Protein AF-A0A351FPQ8-F1 (afdb_monomer)

Structure (mmCIF, N/CA/C/O backbone):
data_AF-A0A351FPQ8-F1
#
_entry.id   AF-A0A351FPQ8-F1
#
loop_
_atom_site.group_PDB
_atom_site.id
_atom_site.type_symbol
_atom_site.label_atom_id
_atom_site.label_alt_id
_atom_site.label_comp_id
_atom_site.label_asym_id
_atom_site.label_entity_id
_atom_site.label_seq_id
_atom_site.pdbx_PDB_ins_code
_atom_site.Cartn_x
_atom_site.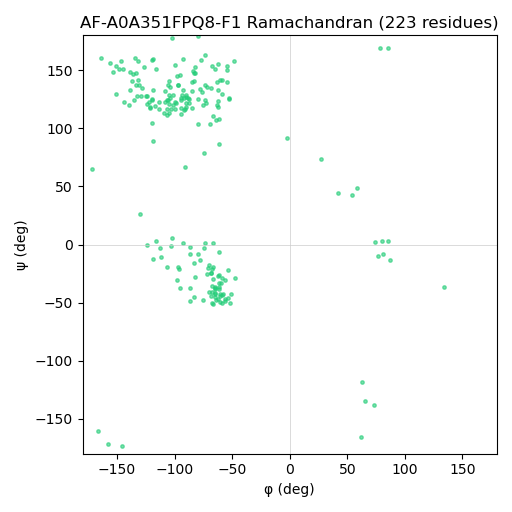Cartn_y
_atom_site.Cartn_z
_atom_site.occupancy
_atom_site.B_iso_or_equiv
_atom_site.auth_seq_id
_atom_site.auth_comp_id
_atom_site.auth_asym_id
_atom_site.auth_atom_id
_atom_site.pdbx_PDB_model_num
ATOM 1 N N . MET A 1 1 ? 26.901 -16.679 0.035 1.00 26.66 1 MET A N 1
ATOM 2 C CA . MET A 1 1 ? 26.697 -15.702 1.124 1.00 26.66 1 MET A CA 1
ATOM 3 C C . MET A 1 1 ? 26.841 -14.321 0.499 1.00 26.66 1 MET A C 1
ATOM 5 O O . MET A 1 1 ? 27.958 -13.859 0.348 1.00 26.66 1 MET A O 1
ATOM 9 N N . LEU A 1 2 ? 25.752 -13.754 -0.030 1.00 24.73 2 LEU A N 1
ATOM 10 C CA . LEU A 1 2 ? 25.765 -12.430 -0.665 1.00 24.73 2 LEU A CA 1
ATOM 11 C C . LEU A 1 2 ? 25.465 -11.392 0.419 1.00 24.73 2 LEU A C 1
ATOM 13 O O . LEU A 1 2 ? 24.416 -11.465 1.058 1.00 24.73 2 LEU A O 1
ATOM 17 N N . GLU A 1 3 ? 26.404 -10.481 0.665 1.00 23.91 3 GLU A N 1
ATOM 18 C CA . GLU A 1 3 ? 26.208 -9.360 1.581 1.00 23.91 3 GLU A CA 1
ATOM 19 C C . GLU A 1 3 ? 25.070 -8.468 1.068 1.00 23.91 3 GLU A C 1
ATOM 21 O O . GLU A 1 3 ? 25.133 -7.900 -0.022 1.00 23.91 3 GLU A O 1
ATOM 26 N N . LEU A 1 4 ? 24.004 -8.351 1.861 1.00 33.22 4 LEU A N 1
ATOM 27 C CA . LEU A 1 4 ? 22.885 -7.446 1.609 1.00 33.22 4 LEU A CA 1
ATOM 28 C C . LEU A 1 4 ? 23.320 -6.005 1.910 1.00 33.22 4 LEU A C 1
ATOM 30 O O . LEU A 1 4 ? 23.005 -5.444 2.958 1.00 33.22 4 LEU A O 1
ATOM 34 N N . GLY A 1 5 ? 24.058 -5.399 0.983 1.00 34.59 5 GLY A N 1
ATOM 35 C CA . GLY A 1 5 ? 24.360 -3.973 1.015 1.00 34.59 5 GLY A CA 1
ATOM 36 C C . GLY A 1 5 ? 23.097 -3.152 0.749 1.00 34.59 5 GLY A C 1
ATOM 37 O O . GLY A 1 5 ? 22.649 -3.022 -0.393 1.00 34.59 5 GLY A O 1
ATOM 38 N N . SER A 1 6 ? 22.501 -2.560 1.786 1.00 40.91 6 SER A N 1
ATOM 39 C CA . SER A 1 6 ? 21.568 -1.447 1.594 1.00 40.91 6 SER A CA 1
ATOM 40 C C . SER A 1 6 ? 22.360 -0.259 1.054 1.00 40.91 6 SER A C 1
ATOM 42 O O . SER A 1 6 ? 23.179 0.320 1.767 1.00 40.91 6 SER A O 1
ATOM 44 N N . HIS A 1 7 ? 22.140 0.101 -0.206 1.00 47.56 7 HIS A N 1
ATOM 45 C CA . HIS A 1 7 ? 22.808 1.250 -0.800 1.00 47.56 7 HIS A CA 1
ATOM 46 C C . HIS A 1 7 ? 21.861 2.446 -0.784 1.00 47.56 7 HIS A C 1
ATOM 48 O O . HIS A 1 7 ? 20.810 2.459 -1.428 1.00 47.56 7 HIS A O 1
ATOM 54 N N . VAL A 1 8 ? 22.252 3.475 -0.044 1.00 48.91 8 VAL A N 1
ATOM 55 C CA . VAL A 1 8 ? 21.544 4.753 -0.014 1.00 48.91 8 VAL A CA 1
ATOM 56 C C . VAL A 1 8 ? 22.030 5.602 -1.181 1.00 48.91 8 VAL A C 1
ATOM 58 O O . VAL A 1 8 ? 23.200 5.974 -1.217 1.00 48.91 8 VAL A O 1
ATOM 61 N N . PHE A 1 9 ? 21.143 5.946 -2.114 1.00 51.28 9 PHE A N 1
ATOM 62 C CA . PHE A 1 9 ? 21.466 6.852 -3.216 1.00 51.28 9 PHE A CA 1
ATOM 63 C C . PHE A 1 9 ? 20.767 8.194 -3.004 1.00 51.28 9 PHE A C 1
ATOM 65 O O . PHE A 1 9 ? 19.576 8.285 -2.707 1.00 51.28 9 PHE A O 1
ATOM 72 N N . ARG A 1 10 ? 21.508 9.290 -3.150 1.00 44.62 10 ARG A N 1
ATOM 73 C CA . ARG A 1 10 ? 20.926 10.634 -3.063 1.00 44.62 10 ARG A CA 1
ATOM 74 C C . ARG A 1 10 ? 20.416 11.063 -4.438 1.00 44.62 10 ARG A C 1
ATOM 76 O O . ARG A 1 10 ? 21.176 11.064 -5.403 1.00 44.62 10 ARG A O 1
ATOM 83 N N . VAL A 1 11 ? 19.138 11.436 -4.518 1.00 47.97 11 VAL A N 1
ATOM 84 C CA . VAL A 1 11 ? 18.462 11.876 -5.746 1.00 47.97 11 VAL A CA 1
ATOM 85 C C . VAL A 1 11 ? 17.977 13.316 -5.536 1.00 47.97 11 VAL A C 1
ATOM 87 O O . VAL A 1 11 ? 16.873 13.561 -5.048 1.00 47.97 11 VAL A O 1
ATOM 90 N N . GLY A 1 12 ? 18.834 14.289 -5.861 1.00 52.12 12 GLY A N 1
ATOM 91 C CA . GLY A 1 12 ? 18.572 15.706 -5.582 1.00 52.12 12 GLY A CA 1
ATOM 92 C C . GLY A 1 12 ? 18.529 16.005 -4.075 1.00 52.12 12 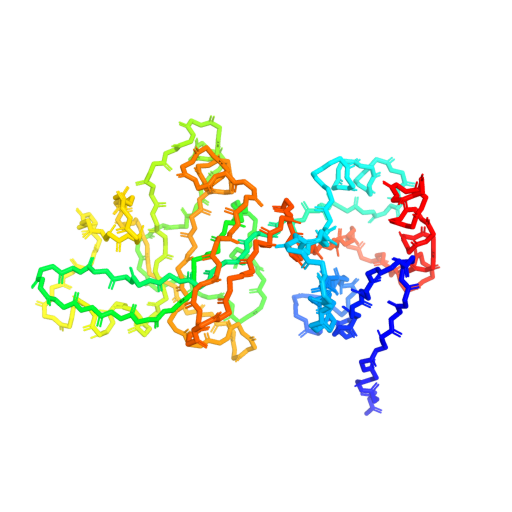GLY A C 1
ATOM 93 O O . GLY A 1 12 ? 19.380 15.535 -3.321 1.00 52.12 12 GLY A O 1
ATOM 94 N N . VAL A 1 13 ? 17.532 16.780 -3.626 1.00 39.25 13 VAL A N 1
ATOM 95 C CA . VAL A 1 13 ? 17.338 17.166 -2.205 1.00 39.25 13 VAL A CA 1
ATOM 96 C C . VAL A 1 13 ? 16.710 16.037 -1.364 1.00 39.25 13 VAL A C 1
ATOM 98 O O . VAL A 1 13 ? 16.722 16.087 -0.135 1.00 39.25 13 VAL A O 1
ATOM 101 N N . ALA A 1 14 ? 16.178 14.994 -2.007 1.00 46.16 14 ALA A N 1
ATOM 102 C CA . ALA A 1 14 ? 15.583 13.837 -1.347 1.00 46.16 14 ALA A CA 1
ATOM 103 C C . ALA A 1 14 ? 16.515 12.620 -1.448 1.00 46.16 14 ALA A C 1
ATOM 105 O O . ALA A 1 14 ? 17.097 12.332 -2.493 1.00 46.16 14 ALA A O 1
ATOM 106 N N . ALA A 1 15 ? 16.654 11.869 -0.359 1.00 50.44 15 ALA A N 1
ATOM 107 C CA . ALA A 1 15 ? 17.359 10.595 -0.406 1.00 50.44 15 ALA A CA 1
ATOM 108 C C . ALA A 1 15 ? 16.394 9.489 -0.865 1.00 50.44 15 ALA A C 1
ATOM 110 O O . ALA A 1 15 ? 15.228 9.463 -0.472 1.00 50.44 15 ALA A O 1
ATOM 111 N N . VAL A 1 16 ? 16.873 8.584 -1.712 1.00 52.78 16 VAL A N 1
ATOM 112 C CA . VAL A 1 16 ? 16.191 7.336 -2.067 1.00 52.78 16 VAL A CA 1
ATOM 113 C C . VAL A 1 16 ? 17.048 6.210 -1.501 1.00 52.78 16 VAL A C 1
ATOM 115 O O . VAL A 1 16 ? 18.217 6.054 -1.848 1.00 52.78 16 VAL A O 1
ATOM 118 N N . VAL A 1 17 ? 16.497 5.448 -0.569 1.00 50.81 17 VAL A N 1
ATOM 119 C CA . VAL A 1 17 ? 17.180 4.284 -0.015 1.00 50.81 17 VAL A CA 1
ATOM 120 C C . VAL A 1 17 ? 16.791 3.112 -0.891 1.00 50.81 17 VAL A C 1
ATOM 122 O O . VAL A 1 17 ? 15.611 2.784 -1.013 1.00 50.81 17 VAL A O 1
ATOM 125 N N . LEU A 1 18 ? 17.788 2.451 -1.482 1.00 46.31 18 LEU A N 1
ATOM 126 C CA . LEU A 1 18 ? 17.598 1.031 -1.702 1.00 46.31 18 LEU A CA 1
ATOM 127 C C . LEU A 1 18 ? 17.874 0.353 -0.381 1.00 46.31 18 LEU A C 1
ATOM 129 O O . LEU A 1 18 ? 19.021 0.136 0.019 1.00 46.31 18 LEU A O 1
ATOM 133 N N . THR A 1 19 ? 16.800 -0.045 0.270 1.00 46.12 19 THR A N 1
ATOM 134 C CA . THR A 1 19 ? 16.823 -1.359 0.877 1.00 46.12 19 THR A CA 1
ATOM 135 C C . THR A 1 19 ? 17.024 -2.285 -0.316 1.00 46.12 19 THR A C 1
ATOM 137 O O . THR A 1 19 ? 16.214 -2.286 -1.239 1.00 46.12 19 THR A O 1
ATOM 140 N N . GLY A 1 20 ? 18.236 -2.845 -0.415 1.00 36.66 20 GLY A N 1
ATOM 141 C CA . GLY A 1 20 ? 18.713 -3.559 -1.597 1.00 36.66 20 GLY A CA 1
ATOM 142 C C . GLY A 1 20 ? 17.693 -4.574 -2.086 1.00 36.66 20 GLY A C 1
ATOM 143 O O . GLY A 1 20 ? 16.836 -4.960 -1.297 1.00 36.66 20 GLY A O 1
ATOM 144 N N . VAL A 1 21 ? 17.806 -4.949 -3.370 1.00 36.59 21 VAL A N 1
ATOM 145 C CA . VAL A 1 21 ? 17.207 -6.143 -3.996 1.00 36.59 21 VAL A CA 1
ATOM 146 C C . VAL A 1 21 ? 16.465 -6.954 -2.944 1.00 36.59 21 VAL A C 1
ATOM 148 O O . VAL A 1 21 ? 17.088 -7.686 -2.168 1.00 36.59 21 VAL A O 1
ATOM 151 N N . CYS A 1 22 ? 15.164 -6.684 -2.785 1.00 35.56 22 CYS A N 1
ATOM 152 C CA . CYS A 1 22 ? 14.394 -7.445 -1.823 1.00 35.56 22 CYS A CA 1
ATOM 153 C C . CYS A 1 22 ? 14.436 -8.861 -2.372 1.00 35.56 22 CYS A C 1
ATOM 155 O O . CYS A 1 22 ? 13.802 -9.138 -3.385 1.00 35.56 22 CYS A O 1
ATOM 157 N N . LEU A 1 23 ? 15.202 -9.734 -1.722 1.00 37.94 23 LEU A N 1
ATOM 158 C CA . LEU A 1 23 ? 15.111 -11.169 -1.924 1.00 37.94 23 LEU A CA 1
ATOM 159 C C . LEU A 1 23 ? 13.683 -11.548 -1.500 1.00 37.94 23 LEU A C 1
ATOM 161 O O . LEU A 1 23 ? 13.405 -11.752 -0.320 1.00 37.94 23 LEU A O 1
ATOM 165 N N . GLY A 1 24 ? 12.735 -11.451 -2.428 1.00 37.66 24 GLY A N 1
ATOM 166 C CA . GLY A 1 24 ? 11.323 -11.331 -2.080 1.00 37.66 24 GLY A CA 1
ATOM 167 C C . GLY A 1 24 ? 10.414 -11.426 -3.295 1.00 37.66 24 GLY A C 1
ATOM 168 O O . GLY A 1 24 ? 9.746 -10.446 -3.624 1.00 37.66 24 GLY A O 1
ATOM 169 N N . ALA A 1 25 ? 10.442 -12.618 -3.912 1.00 49.72 25 ALA A N 1
ATOM 170 C CA . ALA A 1 25 ? 9.524 -13.275 -4.870 1.00 49.72 25 ALA A CA 1
ATOM 171 C C . ALA A 1 25 ? 10.268 -13.905 -6.059 1.00 49.72 25 ALA A C 1
ATOM 173 O O . ALA A 1 25 ? 9.906 -14.972 -6.548 1.00 49.72 25 ALA A O 1
ATOM 174 N N . ARG A 1 26 ? 11.333 -13.239 -6.502 1.00 52.12 26 ARG A N 1
ATOM 175 C CA . ARG A 1 26 ? 12.418 -13.708 -7.372 1.00 52.12 26 ARG A CA 1
ATOM 176 C C . ARG A 1 26 ? 13.647 -12.895 -6.966 1.00 52.12 26 ARG A C 1
ATOM 178 O O . ARG A 1 26 ? 13.495 -11.796 -6.439 1.00 52.12 26 ARG A O 1
ATOM 185 N N . ALA A 1 27 ? 14.851 -13.416 -7.171 1.00 54.88 27 ALA A N 1
ATOM 186 C CA . ALA A 1 27 ? 16.086 -12.719 -6.797 1.00 54.88 27 ALA A CA 1
ATOM 187 C C . ALA A 1 27 ? 16.289 -11.371 -7.532 1.00 54.88 27 ALA A C 1
ATOM 189 O O . ALA A 1 27 ? 17.192 -10.624 -7.173 1.00 54.88 27 ALA A O 1
ATOM 190 N N . ASP A 1 28 ? 15.421 -11.046 -8.497 1.00 68.19 28 ASP A N 1
ATOM 191 C CA . ASP A 1 28 ? 15.653 -10.026 -9.521 1.00 68.19 28 ASP A CA 1
ATOM 192 C C . ASP A 1 28 ? 14.729 -8.791 -9.379 1.00 68.19 28 ASP A C 1
ATOM 194 O O . ASP A 1 28 ? 14.845 -7.820 -10.130 1.00 68.19 28 ASP A O 1
ATOM 198 N N . ASP A 1 29 ? 13.797 -8.795 -8.417 1.00 75.31 29 ASP A N 1
ATOM 199 C CA . ASP A 1 29 ? 12.879 -7.677 -8.174 1.00 75.31 29 ASP A CA 1
ATOM 200 C C . ASP A 1 29 ? 13.583 -6.484 -7.496 1.00 75.31 29 ASP A C 1
ATOM 202 O O . ASP A 1 29 ? 14.312 -6.621 -6.508 1.00 75.31 29 ASP A O 1
ATOM 206 N N . LEU A 1 30 ? 13.285 -5.265 -7.959 1.00 80.88 30 LEU A N 1
ATOM 207 C CA . LEU A 1 30 ? 13.842 -4.031 -7.402 1.00 80.88 30 LEU A CA 1
ATOM 208 C C . LEU A 1 30 ? 12.802 -3.302 -6.545 1.00 80.88 30 LEU A C 1
ATOM 210 O O . LEU A 1 30 ? 11.817 -2.774 -7.059 1.00 80.88 30 LEU A O 1
ATOM 214 N N . TYR A 1 31 ? 13.036 -3.215 -5.235 1.00 81.06 31 TYR A N 1
ATOM 215 C CA . TYR A 1 31 ? 12.230 -2.394 -4.328 1.00 81.06 31 TYR A CA 1
ATOM 216 C C . TYR A 1 31 ? 12.933 -1.061 -4.052 1.00 81.06 31 TYR A C 1
ATOM 218 O O . TYR A 1 31 ? 14.069 -1.018 -3.588 1.00 81.06 31 TYR A O 1
ATOM 226 N N . LEU A 1 32 ? 12.257 0.039 -4.369 1.00 83.12 32 LEU A N 1
ATOM 227 C CA . LEU A 1 32 ? 12.762 1.398 -4.217 1.00 83.12 32 LEU A CA 1
ATOM 228 C C . LEU A 1 32 ? 11.943 2.112 -3.152 1.00 83.12 32 LEU A C 1
ATOM 230 O O . LEU A 1 32 ? 10.731 2.253 -3.310 1.00 83.12 32 LEU A O 1
ATOM 234 N N . GLU A 1 33 ? 12.592 2.615 -2.104 1.00 83.81 33 GLU A N 1
ATOM 235 C CA . GLU A 1 33 ? 11.932 3.388 -1.055 1.00 83.81 33 GLU A CA 1
ATOM 236 C C . GLU A 1 33 ? 12.504 4.805 -0.976 1.00 83.81 33 GLU A C 1
ATOM 238 O O . GLU A 1 33 ? 13.712 5.045 -0.985 1.00 83.81 33 GLU A O 1
ATOM 243 N N . SER A 1 34 ? 11.621 5.794 -0.909 1.00 83.69 34 SER A N 1
ATOM 244 C CA . SER A 1 34 ? 12.030 7.166 -0.655 1.00 83.69 34 SER A CA 1
ATOM 245 C C . SER A 1 34 ? 12.318 7.339 0.826 1.00 83.69 34 SER A C 1
ATOM 247 O O . SER A 1 34 ? 11.502 7.004 1.681 1.00 83.69 34 SER A O 1
ATOM 249 N N . VAL A 1 35 ? 13.437 7.983 1.125 1.00 82.00 35 VAL A N 1
ATOM 250 C CA . VAL A 1 35 ? 13.761 8.413 2.480 1.00 82.00 35 VAL A CA 1
ATOM 251 C C . VAL A 1 35 ? 13.101 9.747 2.729 1.00 82.00 35 VAL A C 1
ATOM 253 O O . VAL A 1 35 ? 13.228 10.678 1.928 1.00 82.00 35 VAL A O 1
ATOM 256 N N . LYS A 1 36 ? 12.434 9.855 3.872 1.00 80.56 36 LYS A N 1
ATOM 257 C CA . LYS A 1 36 ? 12.013 11.148 4.389 1.00 80.56 36 LYS A CA 1
ATOM 258 C C . LYS A 1 36 ? 13.266 11.998 4.665 1.00 80.56 36 LYS A C 1
ATOM 260 O O . LYS A 1 36 ? 14.125 11.553 5.426 1.00 80.56 36 LYS A O 1
ATOM 265 N N . PRO A 1 37 ? 13.397 13.200 4.080 1.00 77.12 37 PRO A N 1
ATOM 266 C CA . PRO A 1 37 ? 14.510 14.093 4.382 1.00 77.12 37 PRO A CA 1
ATOM 267 C C . PRO A 1 37 ? 14.619 14.367 5.887 1.00 77.12 37 PRO A C 1
ATOM 269 O O . PRO A 1 37 ? 13.607 14.379 6.594 1.00 77.12 37 PRO A O 1
ATOM 272 N N . ALA A 1 38 ? 15.841 14.612 6.368 1.00 73.31 38 ALA A N 1
ATOM 273 C CA . ALA A 1 38 ? 16.060 15.047 7.745 1.00 73.31 38 ALA A CA 1
ATOM 274 C C . ALA A 1 38 ? 15.218 16.295 8.056 1.00 73.31 38 ALA A C 1
ATOM 276 O O . ALA A 1 38 ? 14.872 17.057 7.150 1.00 73.31 38 ALA A O 1
ATOM 277 N N . ALA A 1 39 ? 14.882 16.497 9.332 1.00 67.06 39 ALA A N 1
ATOM 278 C CA . ALA A 1 39 ? 14.125 17.667 9.757 1.00 67.06 39 ALA A CA 1
ATOM 279 C C . ALA A 1 39 ? 14.809 18.944 9.242 1.00 67.06 39 ALA A C 1
ATOM 281 O O . ALA A 1 39 ? 16.002 19.154 9.447 1.00 67.06 39 ALA A O 1
ATOM 282 N N . THR A 1 40 ? 14.049 19.772 8.530 1.00 66.62 40 THR A N 1
ATOM 283 C CA . THR A 1 40 ? 14.517 21.060 8.011 1.00 66.62 40 THR A CA 1
ATOM 284 C C . THR A 1 40 ? 13.658 22.164 8.609 1.00 66.62 40 THR A C 1
ATOM 286 O O . THR A 1 40 ? 12.511 21.911 8.970 1.00 66.62 40 THR A O 1
ATOM 289 N N . ASN A 1 41 ? 14.151 23.404 8.621 1.00 70.44 41 ASN A N 1
ATOM 290 C CA . ASN A 1 41 ? 13.332 24.575 8.968 1.00 70.44 41 ASN A CA 1
ATOM 291 C C . ASN A 1 41 ? 12.226 24.865 7.933 1.00 70.44 41 ASN A C 1
ATOM 293 O O . ASN A 1 41 ? 11.494 25.844 8.072 1.00 70.44 41 ASN A O 1
ATOM 297 N N . LYS A 1 42 ? 12.096 24.052 6.872 1.00 71.88 42 LYS A N 1
ATOM 298 C CA . LYS A 1 42 ? 11.015 24.207 5.904 1.00 71.88 42 LYS A CA 1
ATOM 299 C C . LYS A 1 42 ? 9.714 23.657 6.499 1.00 71.88 42 LYS A C 1
ATOM 301 O O . LYS A 1 42 ? 9.688 22.508 6.939 1.00 71.88 42 LYS A O 1
ATOM 306 N N . PRO A 1 43 ? 8.611 24.417 6.418 1.00 75.62 43 PRO A N 1
ATOM 307 C CA . PRO A 1 43 ? 7.315 23.980 6.936 1.00 75.62 43 PRO A CA 1
ATOM 308 C C . PRO A 1 43 ? 6.720 22.802 6.144 1.00 75.62 43 PRO A C 1
ATOM 310 O O . PRO A 1 43 ? 5.879 22.067 6.664 1.00 75.62 43 PRO A O 1
ATOM 313 N N . VAL A 1 44 ? 7.164 22.610 4.894 1.00 82.69 44 VAL A N 1
ATOM 314 C CA . VAL A 1 44 ? 6.710 21.538 4.001 1.00 82.69 44 VAL A CA 1
ATOM 315 C C . VAL A 1 44 ? 7.900 20.712 3.514 1.00 82.69 44 VAL A C 1
ATOM 317 O O . VAL A 1 44 ? 8.799 21.228 2.846 1.00 82.69 44 VAL A O 1
ATOM 320 N N . LEU A 1 45 ? 7.874 19.415 3.807 1.00 83.44 45 LEU A N 1
ATOM 321 C CA . LEU A 1 45 ? 8.808 18.416 3.300 1.00 83.44 45 LEU A CA 1
ATOM 322 C C . LEU A 1 45 ? 8.205 17.752 2.062 1.00 83.44 45 LEU A C 1
ATOM 324 O O . LEU A 1 45 ? 7.173 17.092 2.151 1.00 83.44 45 LEU A O 1
ATOM 328 N N . ARG A 1 46 ? 8.862 17.904 0.910 1.00 85.00 46 ARG A N 1
ATOM 329 C CA . ARG A 1 46 ? 8.472 17.252 -0.349 1.00 85.00 46 ARG A CA 1
ATOM 330 C C . ARG A 1 46 ? 9.444 16.123 -0.663 1.00 85.00 46 ARG A C 1
ATOM 332 O O . ARG A 1 46 ? 10.650 16.358 -0.700 1.00 85.00 46 ARG A O 1
ATOM 339 N N . TYR A 1 47 ? 8.932 14.914 -0.852 1.00 85.44 47 TYR A N 1
ATOM 340 C CA . TYR A 1 47 ? 9.735 13.728 -1.163 1.00 85.44 47 TYR A CA 1
ATOM 341 C C . TYR A 1 47 ? 8.870 12.658 -1.846 1.00 85.44 47 TYR A C 1
ATOM 343 O O . TYR A 1 47 ? 7.722 12.921 -2.193 1.00 85.44 47 TYR A O 1
ATOM 351 N N . GLY A 1 48 ? 9.405 11.454 -2.047 1.00 86.69 48 GLY A N 1
ATOM 352 C CA . GLY A 1 48 ? 8.655 10.363 -2.665 1.00 86.69 48 GLY A CA 1
ATOM 353 C C . GLY A 1 48 ? 8.686 10.374 -4.188 1.00 86.69 48 GLY A C 1
ATOM 354 O O . GLY A 1 48 ? 9.159 11.316 -4.819 1.00 86.69 48 GLY A O 1
ATOM 355 N N . PHE A 1 49 ? 8.212 9.282 -4.774 1.00 89.12 49 PHE A N 1
ATOM 356 C CA . PHE A 1 49 ? 8.080 9.114 -6.219 1.00 89.12 49 PHE A CA 1
ATOM 357 C C . PHE A 1 49 ? 6.776 9.738 -6.706 1.00 89.12 49 PHE A C 1
ATOM 359 O O . PHE A 1 49 ? 5.778 9.752 -5.977 1.00 89.12 49 PHE A O 1
ATOM 366 N N . LEU A 1 50 ? 6.784 10.227 -7.942 1.00 90.50 50 LEU A N 1
ATOM 367 C CA . LEU A 1 50 ? 5.581 10.675 -8.631 1.00 90.50 50 LEU A CA 1
ATOM 368 C C . LEU A 1 50 ? 4.868 9.470 -9.244 1.00 90.50 50 LEU A C 1
ATOM 370 O O . LEU A 1 50 ? 5.497 8.489 -9.640 1.00 90.50 50 LEU A O 1
ATOM 374 N N . ARG A 1 51 ? 3.548 9.548 -9.415 1.00 92.50 51 ARG A N 1
ATOM 375 C CA . ARG A 1 51 ? 2.823 8.521 -10.184 1.00 92.50 51 ARG A CA 1
ATOM 376 C C . ARG A 1 51 ? 3.294 8.452 -11.634 1.00 92.50 51 ARG A C 1
ATOM 378 O O . ARG A 1 51 ? 3.371 7.362 -12.183 1.00 92.50 51 ARG A O 1
ATOM 385 N N . ALA A 1 52 ? 3.688 9.587 -12.212 1.00 91.50 52 ALA A N 1
ATOM 386 C CA . ALA A 1 52 ? 4.283 9.634 -13.546 1.00 91.50 52 ALA A CA 1
ATOM 387 C C . ALA A 1 52 ? 5.606 8.848 -13.640 1.00 91.50 52 ALA A C 1
ATOM 389 O O . ALA A 1 52 ? 5.942 8.356 -14.715 1.00 91.50 52 ALA A O 1
ATOM 390 N N . ASP A 1 53 ? 6.337 8.678 -12.530 1.00 90.44 53 ASP A N 1
ATOM 391 C CA . ASP A 1 53 ? 7.555 7.862 -12.512 1.00 90.44 53 ASP A CA 1
ATOM 392 C C . ASP A 1 53 ? 7.236 6.378 -12.727 1.00 90.44 53 ASP A C 1
ATOM 394 O O . ASP A 1 53 ? 7.981 5.688 -13.417 1.00 90.44 53 ASP A O 1
ATOM 398 N N . VAL A 1 54 ? 6.104 5.901 -12.198 1.00 91.88 54 VAL A N 1
ATOM 399 C CA . VAL A 1 54 ? 5.619 4.523 -12.391 1.00 91.88 54 VAL A CA 1
ATOM 400 C C . VAL A 1 54 ? 5.386 4.255 -13.876 1.00 91.88 54 VAL A C 1
ATOM 402 O O . VAL A 1 54 ? 5.894 3.270 -14.411 1.00 91.88 54 VAL A O 1
ATOM 405 N N . ASP A 1 55 ? 4.666 5.159 -14.546 1.00 91.69 55 ASP A N 1
ATOM 406 C CA . ASP A 1 55 ? 4.377 5.055 -15.978 1.00 91.69 55 ASP A CA 1
ATOM 407 C C . ASP A 1 55 ? 5.648 5.155 -16.821 1.00 91.69 55 ASP A C 1
ATOM 409 O O . ASP A 1 55 ? 5.774 4.469 -17.835 1.00 91.69 55 ASP A O 1
ATOM 413 N N . ARG A 1 56 ? 6.596 6.007 -16.413 1.00 91.25 56 ARG A N 1
ATOM 414 C CA . ARG A 1 56 ? 7.865 6.164 -17.123 1.00 91.25 56 ARG A CA 1
ATOM 415 C C . ARG A 1 56 ? 8.695 4.889 -17.028 1.00 91.25 56 ARG A C 1
ATOM 417 O O . ARG A 1 56 ? 9.057 4.362 -18.071 1.00 91.25 56 ARG A O 1
ATOM 424 N N . ILE A 1 57 ? 8.906 4.353 -15.822 1.00 90.75 57 ILE A N 1
ATOM 425 C CA . ILE A 1 57 ? 9.657 3.103 -15.614 1.00 90.75 57 ILE A CA 1
ATOM 426 C C . ILE A 1 57 ? 9.037 1.967 -16.431 1.00 90.75 57 ILE A C 1
ATOM 428 O O . ILE A 1 57 ? 9.751 1.268 -17.143 1.00 90.75 57 ILE A O 1
ATOM 432 N N . ALA A 1 58 ? 7.710 1.819 -16.381 1.00 91.75 58 ALA A N 1
ATOM 433 C CA . ALA A 1 58 ? 7.011 0.755 -17.098 1.00 91.75 58 ALA A CA 1
ATOM 434 C C . ALA A 1 58 ? 7.161 0.839 -18.630 1.00 91.75 58 ALA A C 1
ATOM 436 O O . ALA A 1 58 ? 7.058 -0.182 -19.301 1.00 91.75 58 ALA A O 1
ATOM 437 N N . LYS A 1 59 ? 7.370 2.039 -19.189 1.00 91.56 59 LYS A N 1
ATOM 438 C CA . LYS A 1 59 ? 7.446 2.265 -20.644 1.00 91.56 59 LYS A CA 1
ATOM 439 C C . LYS A 1 59 ? 8.867 2.323 -21.189 1.00 91.56 59 LYS A C 1
ATOM 441 O O . LYS A 1 59 ? 9.061 2.023 -22.362 1.00 91.56 59 LYS A O 1
ATOM 446 N N . THR A 1 60 ? 9.834 2.778 -20.395 1.00 90.94 60 THR A N 1
ATOM 447 C CA . THR A 1 60 ? 11.183 3.092 -20.891 1.00 90.94 60 THR A CA 1
ATOM 448 C C . THR A 1 60 ? 12.239 2.079 -20.487 1.00 90.94 60 THR A C 1
ATOM 450 O O . THR A 1 60 ? 13.287 2.045 -21.125 1.00 90.94 60 THR A O 1
ATOM 453 N N . VAL A 1 61 ? 11.998 1.267 -19.454 1.00 90.06 61 VAL A N 1
ATOM 454 C CA . VAL A 1 61 ? 12.969 0.281 -18.969 1.00 90.06 61 VAL A CA 1
ATOM 455 C C . VAL A 1 61 ? 12.691 -1.075 -19.628 1.00 90.06 61 VAL A C 1
ATOM 457 O O . VAL A 1 61 ? 11.652 -1.683 -19.350 1.00 90.06 61 VAL A O 1
ATOM 460 N N . PRO A 1 62 ? 13.581 -1.572 -20.506 1.00 90.50 62 PRO A N 1
ATOM 461 C CA . PRO A 1 62 ? 13.376 -2.847 -21.183 1.00 90.50 62 PRO A CA 1
ATOM 462 C C . PRO A 1 62 ? 13.343 -4.013 -20.196 1.00 90.50 62 PRO A C 1
ATOM 464 O O . PRO A 1 62 ? 14.144 -4.071 -19.271 1.00 90.50 62 PRO A O 1
ATOM 467 N N . GLY A 1 63 ? 12.450 -4.977 -20.412 1.00 89.44 63 GLY A N 1
ATOM 468 C CA . GLY A 1 63 ? 12.374 -6.172 -19.568 1.00 89.44 63 GLY A CA 1
ATOM 469 C C . GLY A 1 63 ? 11.639 -5.973 -18.238 1.00 89.44 63 GLY A C 1
ATOM 470 O O . GLY A 1 63 ? 11.508 -6.931 -17.483 1.00 89.44 63 GLY A O 1
ATOM 471 N N . VAL A 1 64 ? 11.080 -4.788 -17.963 1.00 90.50 64 VAL A N 1
ATOM 472 C CA . VAL A 1 64 ? 10.118 -4.606 -16.865 1.00 90.50 64 VAL A CA 1
ATOM 473 C C . VAL A 1 64 ? 8.778 -5.236 -17.248 1.00 90.50 64 VAL A C 1
ATOM 475 O O . VAL A 1 64 ? 8.179 -4.902 -18.267 1.00 90.50 64 VAL A O 1
ATOM 478 N N . LEU A 1 65 ? 8.290 -6.151 -16.412 1.00 89.62 65 LEU A N 1
ATOM 479 C CA . LEU A 1 65 ? 6.968 -6.765 -16.543 1.00 89.62 65 LEU A CA 1
ATOM 480 C C . LEU A 1 65 ? 5.881 -5.881 -15.935 1.00 89.62 65 LEU A C 1
ATOM 482 O O . LEU A 1 65 ? 4.807 -5.714 -16.512 1.00 89.62 65 LEU A O 1
ATOM 486 N N . ARG A 1 66 ? 6.129 -5.351 -14.734 1.00 89.88 66 ARG A N 1
ATOM 487 C CA . ARG A 1 66 ? 5.166 -4.507 -14.017 1.00 89.88 66 ARG A CA 1
ATOM 488 C C . ARG A 1 66 ? 5.855 -3.597 -13.009 1.00 89.88 66 ARG A C 1
ATOM 490 O O . ARG A 1 66 ? 6.916 -3.912 -12.479 1.00 89.88 66 ARG A O 1
ATOM 497 N N . VAL A 1 67 ? 5.187 -2.493 -12.690 1.00 91.31 67 VAL A N 1
ATOM 498 C CA . VAL A 1 67 ? 5.607 -1.557 -11.646 1.00 91.31 67 VAL A CA 1
ATOM 499 C C . VAL A 1 67 ? 4.483 -1.436 -10.621 1.00 91.31 67 VAL A C 1
ATOM 501 O O . VAL A 1 67 ? 3.344 -1.118 -10.966 1.00 91.31 67 VAL A O 1
ATOM 504 N N . ILE A 1 68 ? 4.778 -1.737 -9.359 1.00 92.12 68 ILE A N 1
ATOM 505 C CA . ILE A 1 68 ? 3.811 -1.732 -8.260 1.00 92.12 68 ILE A CA 1
ATOM 506 C C . ILE A 1 68 ? 4.072 -0.511 -7.377 1.00 92.12 68 ILE A C 1
ATOM 508 O O . ILE A 1 68 ? 5.102 -0.450 -6.702 1.00 92.12 68 ILE A O 1
ATOM 512 N N . PRO A 1 69 ? 3.159 0.473 -7.362 1.00 94.12 69 PRO A N 1
ATOM 513 C CA . PRO A 1 69 ? 3.302 1.647 -6.518 1.00 94.12 69 PRO A CA 1
ATOM 514 C C . PRO A 1 69 ? 2.830 1.382 -5.086 1.00 94.12 69 PRO A C 1
ATOM 516 O O . PRO A 1 69 ? 1.852 0.664 -4.852 1.00 94.12 69 PRO A O 1
ATOM 5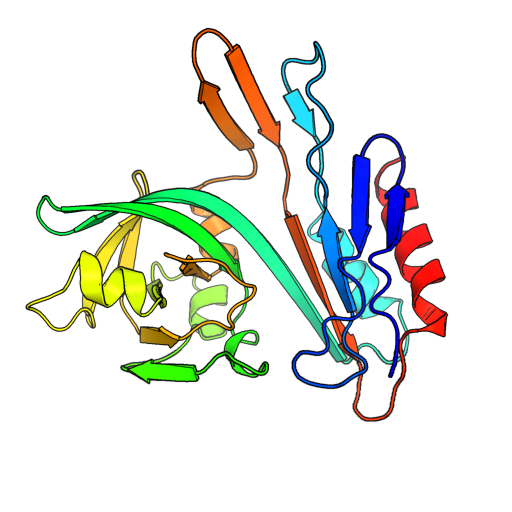19 N N . PHE A 1 70 ? 3.476 2.052 -4.133 1.00 93.25 70 PHE A N 1
ATOM 520 C CA . PHE A 1 70 ? 3.067 2.081 -2.735 1.00 93.25 70 PHE A CA 1
ATOM 521 C C . PHE A 1 70 ? 2.962 3.509 -2.224 1.00 93.25 70 PHE A C 1
ATOM 523 O O . PHE A 1 70 ? 3.864 4.337 -2.386 1.00 93.25 70 PHE A O 1
ATOM 530 N N . ARG A 1 71 ? 1.864 3.759 -1.518 1.00 94.38 71 ARG A N 1
ATOM 531 C CA . ARG A 1 71 ? 1.702 4.913 -0.640 1.00 94.38 71 ARG A CA 1
ATOM 532 C C . ARG A 1 71 ? 1.448 4.397 0.765 1.00 94.38 71 ARG A C 1
ATOM 534 O O . ARG A 1 71 ? 0.511 3.637 0.963 1.00 94.38 71 ARG A O 1
ATOM 541 N N . SER A 1 72 ? 2.238 4.809 1.743 1.00 92.19 72 SER A N 1
ATOM 542 C CA . SER A 1 72 ? 2.107 4.347 3.119 1.00 92.19 72 SER A CA 1
ATOM 543 C C . SER A 1 72 ? 2.133 5.517 4.081 1.00 92.19 72 SER A C 1
ATOM 545 O O . SER A 1 72 ? 3.071 6.304 4.052 1.00 92.19 72 SER A O 1
ATOM 547 N N . MET A 1 73 ? 1.129 5.597 4.953 1.00 91.25 73 MET A N 1
ATOM 548 C CA . MET A 1 73 ? 1.043 6.624 5.989 1.00 91.25 73 MET A CA 1
ATOM 549 C C . MET A 1 73 ? 0.666 6.008 7.347 1.00 91.25 73 MET A C 1
ATOM 551 O O . MET A 1 73 ? -0.060 5.006 7.384 1.00 91.25 73 MET A O 1
ATOM 555 N N . PRO A 1 74 ? 1.146 6.577 8.467 1.00 91.00 74 PRO A N 1
ATOM 556 C CA . PRO A 1 74 ? 0.705 6.174 9.797 1.00 91.00 74 PRO A CA 1
ATOM 557 C C . PRO A 1 74 ? -0.758 6.578 10.016 1.00 91.00 74 PRO A C 1
ATOM 559 O O . PRO A 1 74 ? -1.152 7.701 9.702 1.00 91.00 74 PRO A O 1
ATOM 562 N N . VAL A 1 75 ? -1.569 5.665 10.554 1.00 92.94 75 VAL A N 1
ATOM 563 C CA . VAL A 1 75 ? -2.997 5.892 10.825 1.00 92.94 75 VAL A CA 1
ATOM 564 C C . VAL A 1 75 ? -3.409 5.168 12.108 1.00 92.94 75 VAL A C 1
ATOM 566 O O . VAL A 1 75 ? -2.847 4.133 12.465 1.00 92.94 75 VAL A O 1
ATOM 569 N N . ILE A 1 76 ? -4.418 5.703 12.800 1.00 95.00 76 ILE A N 1
ATOM 570 C CA . ILE A 1 76 ? -5.129 4.980 13.859 1.00 95.00 76 ILE A CA 1
ATOM 571 C C . ILE A 1 76 ? -6.315 4.244 13.237 1.00 95.00 76 ILE A C 1
ATOM 573 O O . ILE A 1 76 ? -7.247 4.867 12.711 1.00 95.00 76 ILE A O 1
ATOM 577 N N . PHE A 1 77 ? -6.276 2.920 13.321 1.00 97.56 77 PHE A N 1
ATOM 578 C CA . PHE A 1 77 ? -7.374 2.036 12.964 1.00 97.56 77 PHE A CA 1
ATOM 579 C C . PHE A 1 77 ? -8.357 1.913 14.119 1.00 97.56 77 PHE A C 1
ATOM 581 O O . PHE A 1 77 ? -7.935 1.848 15.272 1.00 97.56 77 PHE A O 1
ATOM 588 N N . ARG A 1 78 ? -9.658 1.879 13.825 1.00 97.50 78 ARG A N 1
ATOM 589 C CA . ARG A 1 78 ? -10.717 1.760 14.832 1.00 97.50 78 ARG A CA 1
ATOM 590 C C . ARG A 1 78 ? -11.804 0.785 14.402 1.00 97.50 78 ARG A C 1
ATOM 592 O O . ARG A 1 78 ? -12.223 0.787 13.242 1.00 97.50 78 ARG A O 1
ATOM 599 N N . HIS A 1 79 ? -12.292 0.012 15.366 1.00 96.75 79 HIS A N 1
ATOM 600 C CA . HIS A 1 79 ? -13.463 -0.852 15.237 1.00 96.75 79 HIS A CA 1
ATOM 601 C C . HIS A 1 79 ? -14.147 -0.992 16.605 1.00 96.75 79 HIS A C 1
ATOM 603 O O . HIS A 1 79 ? -13.466 -1.264 17.586 1.00 96.75 79 HIS A O 1
ATOM 609 N N . GLN A 1 80 ? -15.466 -0.765 16.677 1.00 89.50 80 GLN A N 1
ATOM 610 C CA . GLN A 1 80 ? -16.309 -0.968 17.875 1.00 89.50 80 GLN A CA 1
ATOM 611 C C . GLN A 1 80 ? -15.689 -0.505 19.216 1.00 89.50 80 GLN A C 1
ATOM 613 O O . GLN A 1 80 ? -15.741 -1.202 20.221 1.00 89.50 80 GLN A O 1
ATOM 618 N N . GLY A 1 81 ? -15.080 0.685 19.234 1.00 88.75 81 GLY A N 1
ATOM 619 C CA . GLY A 1 81 ? -14.472 1.269 20.440 1.00 88.75 81 GLY A CA 1
ATOM 620 C C . GLY A 1 81 ? -13.015 0.865 20.700 1.00 88.75 81 GLY A C 1
ATOM 621 O O . GLY A 1 81 ? -12.332 1.537 21.468 1.00 88.75 81 GLY A O 1
ATOM 622 N N . SER A 1 82 ? -12.488 -0.155 20.020 1.00 93.88 82 SER A N 1
ATOM 623 C CA . SER A 1 82 ? -11.056 -0.469 20.015 1.00 93.88 82 SER A CA 1
ATOM 624 C C . SER A 1 82 ? -10.301 0.389 19.002 1.00 93.88 82 SER A C 1
ATOM 626 O O . SER A 1 82 ? -10.825 0.738 17.939 1.00 93.88 82 SER A O 1
ATOM 628 N N . GLN A 1 83 ? -9.045 0.706 19.320 1.00 95.62 83 GLN A N 1
ATOM 629 C CA . GLN A 1 83 ? -8.153 1.438 18.430 1.00 95.62 83 GLN A CA 1
ATOM 630 C C . GLN A 1 83 ? -6.748 0.839 18.404 1.00 95.62 83 GLN A C 1
ATOM 632 O O . GLN A 1 83 ? -6.258 0.331 19.410 1.00 95.62 83 GLN A O 1
ATOM 637 N N . LEU A 1 84 ? -6.098 0.923 17.247 1.00 95.50 84 LEU A N 1
ATOM 638 C CA . LEU A 1 84 ? -4.769 0.377 17.013 1.00 95.50 84 LEU A CA 1
ATOM 639 C C . LEU A 1 84 ? -3.988 1.306 16.086 1.00 95.50 84 LEU A C 1
ATOM 641 O O . LEU A 1 84 ? -4.420 1.582 14.967 1.00 95.50 84 LEU A O 1
ATOM 645 N N . ALA A 1 85 ? -2.830 1.778 16.538 1.00 94.12 85 ALA A N 1
ATOM 646 C CA . ALA A 1 85 ? -1.900 2.483 15.667 1.00 94.12 85 ALA A CA 1
ATOM 647 C C . ALA A 1 85 ? -1.241 1.493 14.694 1.00 94.12 85 ALA A C 1
ATOM 649 O O . ALA A 1 85 ? -0.799 0.408 15.088 1.00 94.12 85 ALA A O 1
ATOM 650 N N . GLY A 1 86 ? -1.164 1.878 13.425 1.00 93.69 86 GLY A N 1
ATOM 651 C CA . GLY A 1 86 ? -0.552 1.061 12.388 1.00 93.69 86 GLY A CA 1
ATOM 652 C C . GLY A 1 86 ? -0.289 1.850 11.114 1.00 93.69 86 GLY A C 1
ATOM 653 O O . GLY A 1 86 ? -0.226 3.084 11.123 1.00 93.69 86 GLY A O 1
ATOM 654 N N . ARG A 1 87 ? -0.113 1.130 10.006 1.00 93.31 87 ARG A N 1
ATOM 655 C CA . ARG A 1 87 ? 0.190 1.725 8.700 1.00 93.31 87 ARG A CA 1
ATOM 656 C C . ARG A 1 87 ? -0.887 1.378 7.688 1.00 93.31 87 ARG A C 1
ATOM 658 O O . ARG A 1 87 ? -1.156 0.204 7.432 1.00 93.31 87 ARG A O 1
ATOM 665 N N . LEU A 1 88 ? -1.470 2.409 7.084 1.00 95.81 88 LEU A N 1
ATOM 666 C CA . LEU A 1 88 ? -2.345 2.257 5.929 1.00 95.81 88 LEU A CA 1
ATOM 667 C C . LEU A 1 88 ? -1.485 2.290 4.666 1.00 95.81 88 LEU A C 1
ATOM 669 O O . LEU A 1 88 ? -0.705 3.226 4.479 1.00 95.81 88 LEU A O 1
ATOM 673 N N . VAL A 1 89 ? -1.618 1.275 3.818 1.00 95.38 89 VAL A N 1
ATOM 674 C CA . VAL A 1 89 ? -0.843 1.108 2.587 1.00 95.38 89 VAL A CA 1
ATOM 675 C C . VAL A 1 89 ? -1.789 1.049 1.392 1.00 95.38 89 VAL A C 1
ATOM 677 O O . VAL A 1 89 ? -2.626 0.161 1.279 1.00 95.38 89 VAL A O 1
ATOM 680 N N . GLY A 1 90 ? -1.648 1.997 0.479 1.00 96.62 90 GLY A N 1
ATOM 681 C CA . GLY A 1 90 ? -2.280 1.986 -0.830 1.00 96.62 90 GLY A CA 1
ATOM 682 C C . GLY A 1 90 ? -1.393 1.248 -1.816 1.00 96.62 90 GLY A C 1
ATOM 683 O O . GLY A 1 90 ? -0.251 1.658 -2.022 1.00 96.62 90 GLY A O 1
ATOM 684 N N . THR A 1 91 ? -1.916 0.190 -2.429 1.00 95.25 91 THR A N 1
ATOM 685 C CA . THR A 1 91 ? -1.208 -0.587 -3.459 1.00 95.25 91 THR A CA 1
ATOM 686 C C . THR A 1 91 ? -2.179 -1.124 -4.521 1.00 95.25 91 THR A C 1
ATOM 688 O O . THR A 1 91 ? -3.354 -0.734 -4.546 1.00 95.25 91 THR A O 1
ATOM 691 N N . ASN A 1 92 ? -1.691 -1.956 -5.442 1.00 92.69 92 ASN A N 1
ATOM 692 C CA . ASN A 1 92 ? -2.482 -2.592 -6.493 1.00 92.69 92 ASN A CA 1
ATOM 693 C C . ASN A 1 92 ? -2.806 -4.065 -6.192 1.00 92.69 92 ASN A C 1
ATOM 695 O O . ASN A 1 92 ? -2.392 -4.618 -5.175 1.00 92.69 92 ASN A O 1
ATOM 699 N N . ALA A 1 93 ? -3.574 -4.701 -7.081 1.00 88.50 93 ALA A N 1
ATOM 700 C CA . ALA A 1 93 ? -3.993 -6.096 -6.932 1.00 88.50 93 ALA A CA 1
ATOM 701 C C . ALA A 1 93 ? -2.830 -7.100 -7.035 1.00 88.50 93 ALA A C 1
ATOM 703 O O . ALA A 1 93 ? -2.943 -8.232 -6.574 1.00 88.50 93 ALA A O 1
ATOM 704 N N . GLY A 1 94 ? -1.705 -6.686 -7.622 1.00 82.50 94 GLY A N 1
ATOM 705 C CA . GLY A 1 94 ? -0.545 -7.537 -7.844 1.00 82.50 94 GLY A CA 1
ATOM 706 C C . GLY A 1 94 ? 0.231 -7.903 -6.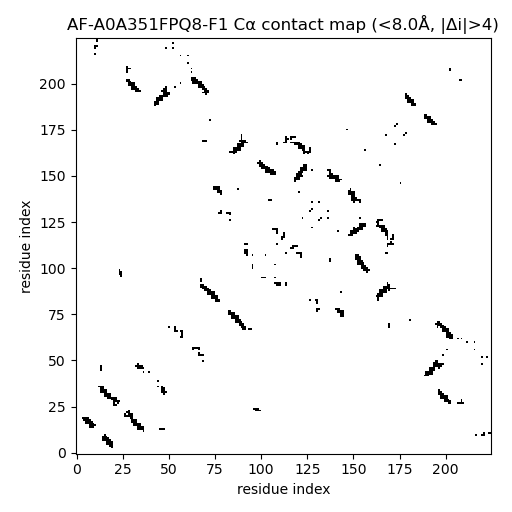595 1.00 82.50 94 GLY A C 1
ATOM 707 O O . GLY A 1 94 ? 0.959 -8.881 -6.624 1.00 82.50 94 GLY A O 1
ATOM 708 N N . GLU A 1 95 ? 0.097 -7.146 -5.509 1.00 83.62 95 GLU A N 1
ATOM 709 C CA . GLU A 1 95 ? 1.029 -7.239 -4.383 1.00 83.62 95 GLU A CA 1
ATOM 710 C C . GLU A 1 95 ? 0.936 -8.537 -3.560 1.00 83.62 95 GLU A C 1
ATOM 712 O O . GLU A 1 95 ? 1.862 -8.871 -2.818 1.00 83.62 95 GLU A O 1
ATOM 717 N N . LEU A 1 96 ? -0.156 -9.295 -3.675 1.00 81.69 96 LEU A N 1
ATOM 718 C CA . LEU A 1 96 ? -0.299 -10.549 -2.931 1.00 81.69 96 LEU A CA 1
ATOM 719 C C . LEU A 1 96 ? 0.599 -11.672 -3.465 1.00 81.69 96 LEU A C 1
ATOM 721 O O . LEU A 1 96 ? 0.940 -12.568 -2.708 1.00 81.69 96 LEU A O 1
ATOM 725 N N . GLN A 1 97 ? 0.990 -11.633 -4.740 1.00 75.62 97 GLN A N 1
ATOM 726 C CA . GLN A 1 97 ? 1.722 -12.733 -5.383 1.00 75.62 97 GLN A CA 1
ATOM 727 C C . GLN A 1 97 ? 3.193 -12.859 -4.937 1.00 75.62 97 GLN A C 1
ATOM 729 O O . GLN A 1 97 ? 3.919 -13.685 -5.480 1.00 75.62 97 GLN A O 1
ATOM 734 N N . TYR A 1 98 ? 3.645 -12.005 -4.016 1.00 70.44 98 TYR A N 1
ATOM 735 C CA . TYR A 1 98 ? 5.040 -11.899 -3.595 1.00 70.44 98 TYR A CA 1
ATOM 736 C C . TYR A 1 98 ? 5.301 -12.679 -2.303 1.00 70.44 98 TYR A C 1
ATOM 738 O O . TYR A 1 98 ? 4.450 -12.726 -1.412 1.00 70.44 98 TYR A O 1
ATOM 746 N N . ASP A 1 99 ? 6.496 -13.265 -2.200 1.00 61.72 99 ASP A N 1
ATOM 747 C CA . ASP A 1 99 ? 6.873 -14.164 -1.107 1.00 61.72 99 ASP A CA 1
ATOM 748 C C . ASP A 1 99 ? 6.670 -13.552 0.284 1.00 61.72 99 ASP A C 1
ATOM 750 O O . ASP A 1 99 ? 6.934 -12.377 0.546 1.00 61.72 99 ASP A O 1
ATOM 754 N N . GLY A 1 100 ? 6.189 -14.389 1.203 1.00 70.25 100 GLY A N 1
ATOM 755 C CA . GLY A 1 100 ? 5.860 -13.994 2.572 1.00 70.25 100 GLY A CA 1
ATOM 756 C C . GLY A 1 100 ? 4.494 -13.322 2.717 1.00 70.25 100 GLY A C 1
ATOM 757 O O . GLY A 1 100 ? 4.042 -13.131 3.847 1.00 70.25 100 GLY A O 1
ATOM 758 N N . HIS A 1 101 ? 3.806 -12.999 1.617 1.00 80.81 101 HIS A N 1
ATOM 759 C CA . HIS A 1 101 ? 2.400 -12.615 1.655 1.00 80.81 101 HIS A CA 1
ATOM 760 C C . HIS A 1 101 ? 1.514 -13.842 1.462 1.00 80.81 101 HIS A C 1
ATOM 762 O O . HIS A 1 101 ? 1.639 -14.576 0.489 1.00 80.81 101 HIS A O 1
ATOM 768 N N . ALA A 1 102 ? 0.592 -14.061 2.393 1.00 87.19 102 ALA A N 1
ATOM 769 C CA . ALA A 1 102 ? -0.359 -15.160 2.298 1.00 87.19 102 ALA A CA 1
ATOM 770 C C . ALA A 1 102 ? -1.752 -14.667 2.659 1.00 87.19 102 ALA A C 1
ATOM 772 O O . ALA A 1 102 ? -1.974 -14.129 3.748 1.00 87.19 102 ALA A O 1
ATOM 773 N N . LEU A 1 103 ? -2.706 -14.867 1.752 1.00 92.12 103 LEU A N 1
ATOM 774 C CA . LEU A 1 103 ? -4.108 -14.636 2.058 1.00 92.12 103 LEU A CA 1
ATOM 775 C C . LEU A 1 103 ? -4.585 -15.756 2.978 1.00 92.12 103 LEU A C 1
ATOM 777 O O . LEU A 1 103 ? -4.487 -16.931 2.641 1.00 92.12 103 LEU A O 1
ATOM 781 N N . THR A 1 104 ? -5.078 -15.382 4.150 1.00 91.38 104 THR A N 1
ATOM 782 C CA . THR A 1 104 ? -5.581 -16.343 5.137 1.00 91.38 104 THR A CA 1
ATOM 783 C C . THR A 1 104 ? -7.089 -16.517 5.033 1.00 91.38 104 THR A C 1
ATOM 785 O O . THR A 1 104 ? -7.572 -17.629 5.185 1.00 91.38 104 THR A O 1
ATOM 788 N N . HIS A 1 105 ? -7.825 -15.433 4.764 1.00 93.06 105 HIS A N 1
ATOM 789 C CA . HIS A 1 105 ? -9.287 -15.427 4.675 1.00 93.06 105 HIS A CA 1
ATOM 790 C C . HIS A 1 105 ? -9.767 -14.377 3.665 1.00 93.06 105 HIS A C 1
ATOM 792 O O . HIS A 1 105 ? -9.130 -13.333 3.496 1.00 93.06 105 HIS A O 1
ATOM 798 N N . GLY A 1 106 ? -10.924 -14.622 3.045 1.00 95.75 106 GLY A N 1
ATOM 799 C CA . GLY A 1 106 ? -11.579 -13.690 2.123 1.00 95.75 106 GLY A CA 1
ATOM 800 C C . GLY A 1 106 ? -10.883 -13.591 0.763 1.00 95.75 106 GLY A C 1
ATOM 801 O O . GLY A 1 106 ? -10.488 -14.602 0.189 1.00 95.75 106 GLY A O 1
ATOM 802 N N . ARG A 1 107 ? -10.753 -12.369 0.236 1.00 95.56 107 ARG A N 1
ATOM 803 C CA . ARG A 1 107 ? -10.103 -12.063 -1.049 1.00 95.56 107 ARG A CA 1
ATOM 804 C C . ARG A 1 107 ? -9.106 -10.917 -0.919 1.00 95.56 107 ARG A C 1
ATOM 806 O O . ARG A 1 107 ? -9.227 -10.066 -0.039 1.00 95.56 107 ARG A O 1
ATOM 813 N N . TYR A 1 108 ? -8.161 -10.844 -1.851 1.00 96.31 108 TYR A N 1
ATOM 814 C CA . TYR A 1 108 ? -7.300 -9.671 -1.984 1.00 96.31 108 TYR A CA 1
ATOM 815 C C . TYR A 1 108 ? -7.984 -8.515 -2.727 1.00 96.31 108 TYR A C 1
ATOM 817 O O . TYR A 1 108 ? -9.134 -8.620 -3.169 1.00 96.31 108 TYR A O 1
ATOM 825 N N . LEU A 1 109 ? -7.249 -7.410 -2.879 1.00 96.56 109 LEU A N 1
ATOM 826 C CA . LEU A 1 109 ? -7.592 -6.321 -3.786 1.00 96.56 109 LEU A CA 1
ATOM 827 C C . LEU A 1 109 ? -7.646 -6.834 -5.231 1.00 96.56 109 LEU A C 1
ATOM 829 O O . LEU A 1 109 ? -6.817 -7.643 -5.639 1.00 96.56 109 LEU A O 1
ATOM 833 N N . THR A 1 110 ? -8.600 -6.330 -6.007 1.00 96.00 110 THR A N 1
ATOM 834 C CA . THR A 1 110 ? -8.782 -6.671 -7.425 1.00 96.00 110 THR A CA 1
ATOM 835 C C . THR A 1 110 ? -8.634 -5.437 -8.306 1.00 96.00 110 THR A C 1
ATOM 837 O O . THR A 1 110 ? -8.845 -4.312 -7.854 1.00 96.00 110 THR A O 1
ATOM 840 N N . GLU A 1 111 ? -8.353 -5.632 -9.595 1.00 95.31 111 GLU A N 1
ATOM 841 C CA . GLU A 1 111 ? -8.324 -4.531 -10.571 1.00 95.31 111 GLU A CA 1
ATOM 842 C C . GLU A 1 111 ? -9.648 -3.752 -10.616 1.00 95.31 111 GLU A C 1
ATOM 844 O O . GLU A 1 111 ? -9.655 -2.541 -10.837 1.00 95.31 111 GLU A O 1
ATOM 849 N N . ASN A 1 112 ? -10.778 -4.414 -10.349 1.00 96.94 112 ASN A N 1
ATOM 850 C CA . ASN A 1 112 ? -12.067 -3.739 -10.263 1.00 96.94 112 ASN A CA 1
ATOM 851 C C . ASN A 1 112 ? -12.148 -2.797 -9.049 1.00 96.94 112 ASN A C 1
ATOM 853 O O . ASN A 1 112 ? -12.624 -1.673 -9.190 1.00 96.94 112 ASN A O 1
ATOM 857 N N . ASP A 1 113 ? -11.621 -3.202 -7.886 1.00 97.62 113 ASP A N 1
ATOM 858 C CA . ASP A 1 113 ? -11.570 -2.325 -6.707 1.00 97.62 113 ASP A CA 1
ATOM 859 C C . ASP A 1 113 ? -10.735 -1.070 -6.979 1.00 97.62 113 ASP A C 1
ATOM 861 O O . ASP A 1 113 ? -11.083 0.018 -6.518 1.00 97.62 113 ASP A O 1
ATOM 865 N N . LEU A 1 114 ? -9.655 -1.208 -7.756 1.00 96.06 114 LEU A N 1
ATOM 866 C CA . LEU A 1 114 ? -8.836 -0.080 -8.182 1.00 96.06 114 LEU A CA 1
ATOM 867 C C . LEU A 1 114 ? -9.591 0.836 -9.151 1.00 96.06 114 LEU A C 1
ATOM 869 O O . LEU A 1 114 ? -9.627 2.051 -8.930 1.00 96.06 114 LEU A O 1
ATOM 873 N N . LYS A 1 115 ? -10.193 0.273 -10.205 1.00 96.56 115 LYS A N 1
ATOM 874 C CA . LYS A 1 115 ? -10.909 1.031 -11.247 1.00 96.56 115 LYS A CA 1
ATOM 875 C C . LYS A 1 115 ? -12.103 1.796 -10.679 1.00 96.56 115 LYS A C 1
ATOM 877 O O . LYS A 1 115 ? -12.233 2.990 -10.932 1.00 96.56 115 LYS A O 1
ATOM 882 N N . GLN A 1 116 ? -12.914 1.128 -9.861 1.00 97.56 116 GLN A N 1
ATOM 883 C CA . GLN A 1 116 ? -14.121 1.695 -9.252 1.00 97.56 116 GLN A CA 1
ATOM 884 C C . GLN A 1 116 ? -13.850 2.430 -7.936 1.00 97.56 116 GLN A C 1
ATOM 886 O O . GLN A 1 116 ? -14.764 2.992 -7.338 1.00 97.56 116 GLN A O 1
ATOM 891 N N . ARG A 1 117 ? -12.593 2.442 -7.469 1.00 97.50 117 ARG A N 1
ATOM 892 C CA . ARG A 1 117 ? -12.182 3.081 -6.207 1.00 97.50 117 ARG A CA 1
ATOM 893 C C . ARG A 1 117 ? -13.011 2.581 -5.023 1.00 97.50 117 ARG A C 1
ATOM 895 O O . ARG A 1 117 ? -13.443 3.351 -4.158 1.00 97.50 117 ARG A O 1
ATOM 902 N N . HIS A 1 118 ? -13.239 1.270 -4.983 1.00 98.12 118 HIS A N 1
ATOM 903 C CA . HIS A 1 118 ? -13.993 0.647 -3.908 1.00 98.12 118 HIS A CA 1
ATOM 904 C C . HIS A 1 118 ? -13.328 0.918 -2.560 1.00 98.12 118 HIS A C 1
ATOM 906 O O . HIS A 1 118 ? -12.102 0.920 -2.410 1.00 98.12 118 HIS A O 1
ATOM 912 N N . SER A 1 119 ? -14.161 1.146 -1.550 1.00 97.75 119 SER A N 1
ATOM 913 C CA . SER A 1 119 ? -13.713 1.419 -0.184 1.00 97.75 119 SER A CA 1
ATOM 914 C C . SER A 1 119 ? -13.603 0.115 0.583 1.00 97.75 119 SER A C 1
ATOM 916 O O . SER A 1 119 ? -14.372 -0.162 1.497 1.00 97.75 119 SER A O 1
ATOM 918 N N . VAL A 1 120 ? -12.651 -0.701 0.140 1.00 98.44 120 VAL A N 1
ATOM 919 C CA . VAL A 1 120 ? -12.360 -2.027 0.681 1.00 98.44 120 VAL A CA 1
ATOM 920 C C . VAL A 1 120 ? -10.964 -2.065 1.290 1.00 98.44 120 VAL A C 1
ATOM 922 O O . VAL A 1 120 ? -10.075 -1.329 0.858 1.00 98.44 120 VAL A O 1
ATOM 925 N N . ALA A 1 121 ? -10.776 -2.921 2.287 1.00 98.25 121 ALA A N 1
ATOM 926 C CA . ALA A 1 121 ? -9.506 -3.127 2.964 1.00 98.25 121 ALA A CA 1
ATOM 927 C C . ALA A 1 121 ? -9.179 -4.617 3.093 1.00 98.25 121 ALA A C 1
ATOM 929 O O . ALA A 1 121 ? -10.048 -5.443 3.381 1.00 98.25 121 ALA A O 1
ATOM 930 N N . VAL A 1 122 ? -7.899 -4.938 2.932 1.00 97.75 122 VAL A N 1
ATOM 931 C CA . VAL A 1 122 ? -7.311 -6.218 3.328 1.00 97.75 122 VAL A CA 1
ATOM 932 C C . VAL A 1 122 ? -6.473 -5.955 4.569 1.00 97.75 122 VAL A C 1
ATOM 934 O O . VAL A 1 122 ? -5.519 -5.174 4.527 1.00 97.75 122 VAL A O 1
ATOM 937 N N . ILE A 1 123 ? -6.844 -6.564 5.688 1.00 96.75 123 ILE A N 1
ATOM 938 C CA . ILE A 1 123 ? -6.194 -6.307 6.976 1.00 96.75 123 ILE A CA 1
ATOM 939 C C . ILE A 1 123 ? -5.105 -7.341 7.258 1.00 96.75 123 ILE A C 1
ATOM 941 O O . ILE A 1 123 ? -5.226 -8.510 6.895 1.00 96.75 123 ILE A O 1
ATOM 945 N N . GLY A 1 124 ? -4.033 -6.911 7.920 1.00 94.44 124 GLY A N 1
ATOM 946 C CA . GLY A 1 124 ? -3.015 -7.819 8.431 1.00 94.44 124 GLY A CA 1
ATOM 947 C C . GLY A 1 124 ? -3.545 -8.693 9.567 1.00 94.44 124 GLY A C 1
ATOM 948 O O . GLY A 1 124 ? -4.435 -8.276 10.313 1.00 94.44 124 GLY A O 1
ATOM 949 N N . HIS A 1 125 ? -2.953 -9.873 9.740 1.00 92.19 125 HIS A N 1
ATOM 950 C CA . HIS A 1 125 ? -3.301 -10.809 10.812 1.00 92.19 125 HIS A CA 1
ATOM 951 C C . HIS A 1 125 ? -3.314 -10.152 12.206 1.00 92.19 125 HIS A C 1
ATOM 953 O O . HIS A 1 125 ? -4.272 -10.335 12.950 1.00 92.19 125 HIS A O 1
ATOM 959 N N . ASP A 1 126 ? -2.329 -9.305 12.525 1.00 91.94 126 ASP A N 1
ATOM 960 C CA . ASP A 1 126 ? -2.270 -8.598 13.815 1.00 91.94 126 ASP A CA 1
ATOM 961 C C . ASP A 1 126 ? -3.431 -7.614 14.011 1.00 91.94 126 ASP A C 1
ATOM 963 O O . ASP A 1 126 ? -3.954 -7.461 15.115 1.00 91.94 126 ASP A O 1
ATOM 967 N N . VAL A 1 127 ? -3.857 -6.948 12.932 1.00 95.50 127 VAL A N 1
ATOM 968 C CA . VAL A 1 127 ? -4.991 -6.015 12.962 1.00 95.50 127 VAL A CA 1
ATOM 969 C C . VAL A 1 127 ? -6.282 -6.786 13.204 1.00 95.50 127 VAL A C 1
ATOM 971 O O . VAL A 1 127 ? -7.086 -6.371 14.037 1.00 95.50 127 VAL A O 1
ATOM 974 N N . ALA A 1 128 ? -6.459 -7.921 12.521 1.00 95.44 128 ALA A N 1
ATOM 975 C CA . ALA A 1 128 ? -7.591 -8.816 12.736 1.00 95.44 128 ALA A CA 1
ATOM 976 C C . ALA A 1 128 ? -7.628 -9.314 14.189 1.00 95.44 128 ALA A C 1
ATOM 978 O O . ALA A 1 128 ? -8.636 -9.149 14.871 1.00 95.44 128 ALA A O 1
ATOM 979 N N . ALA A 1 129 ? -6.505 -9.826 14.697 1.00 93.31 129 ALA A N 1
ATOM 980 C CA . ALA A 1 129 ? -6.407 -10.362 16.051 1.00 93.31 129 ALA A CA 1
ATOM 981 C C . ALA A 1 129 ? -6.700 -9.311 17.134 1.00 93.31 129 ALA A C 1
ATOM 983 O O . ALA A 1 129 ? -7.336 -9.624 18.135 1.00 93.31 129 ALA A O 1
ATOM 984 N N . ARG A 1 130 ? -6.263 -8.059 16.946 1.00 94.50 130 ARG A N 1
ATOM 985 C CA . ARG A 1 130 ? -6.415 -7.000 17.960 1.00 94.50 130 ARG A CA 1
ATOM 986 C C . ARG A 1 130 ? -7.743 -6.252 17.886 1.00 94.50 130 ARG A C 1
ATOM 988 O O . ARG A 1 130 ? -8.270 -5.882 18.928 1.00 94.50 130 ARG A O 1
ATOM 995 N N . LEU A 1 131 ? -8.263 -5.990 16.686 1.00 96.12 131 LEU A N 1
ATOM 996 C CA . LEU A 1 131 ? -9.495 -5.207 16.510 1.00 96.12 131 LEU A CA 1
ATOM 997 C C . LEU A 1 131 ? -10.750 -6.068 16.341 1.00 96.12 131 LEU A C 1
ATOM 999 O O . LEU A 1 131 ? -11.848 -5.564 16.550 1.00 96.12 131 LEU A O 1
ATOM 1003 N N . PHE A 1 132 ? -10.600 -7.344 15.982 1.00 95.75 132 PHE A N 1
ATOM 1004 C CA . PHE A 1 132 ? -11.707 -8.254 15.674 1.00 95.75 132 PHE A CA 1
ATOM 1005 C C . PHE A 1 132 ? -11.592 -9.586 16.438 1.00 95.75 132 PHE A C 1
ATOM 1007 O O . PHE A 1 132 ? -12.129 -10.592 16.006 1.00 95.75 132 PHE A O 1
ATOM 1014 N N . ALA A 1 133 ? -10.927 -9.609 17.601 1.00 88.19 133 ALA A N 1
ATOM 1015 C CA . ALA A 1 133 ? -10.566 -10.826 18.349 1.00 88.19 133 ALA A CA 1
ATOM 1016 C C . ALA A 1 133 ? -11.685 -11.876 18.541 1.00 88.19 133 ALA A C 1
ATOM 1018 O O . ALA A 1 133 ? -11.397 -13.059 18.693 1.00 88.19 133 ALA A O 1
ATOM 1019 N N . LYS A 1 134 ? -12.952 -11.448 18.587 1.00 89.62 134 LYS A N 1
ATOM 1020 C CA . LYS A 1 134 ? -14.119 -12.302 18.874 1.00 89.62 134 LYS A CA 1
ATOM 1021 C C . LYS A 1 134 ? -15.110 -12.411 17.712 1.00 89.62 134 LYS A C 1
ATOM 1023 O O . LYS A 1 134 ? -16.176 -12.992 17.888 1.00 89.62 134 LYS A O 1
ATOM 1028 N N . VAL A 1 135 ? -14.816 -11.801 16.566 1.00 93.31 135 VAL A N 1
ATOM 1029 C CA . VAL A 1 135 ? -15.752 -11.701 15.439 1.00 93.31 135 VAL A CA 1
ATOM 1030 C C . VAL A 1 135 ? -15.026 -11.923 14.122 1.00 93.31 135 VAL A C 1
ATOM 1032 O O . VAL A 1 135 ? -13.868 -11.545 13.978 1.00 93.31 135 VAL A O 1
ATOM 1035 N N . ASP A 1 136 ? -15.716 -12.492 13.136 1.00 95.12 136 ASP A N 1
ATOM 1036 C CA . ASP A 1 136 ? -15.175 -12.539 11.779 1.00 95.12 136 ASP A CA 1
ATOM 1037 C C . ASP A 1 136 ? -15.018 -11.099 11.248 1.00 95.12 136 ASP A C 1
ATOM 1039 O O . ASP A 1 136 ? -16.012 -10.355 11.209 1.00 95.12 136 ASP A O 1
ATOM 1043 N N . PRO A 1 137 ? -13.794 -10.663 10.884 1.00 97.00 137 PRO A N 1
ATOM 1044 C CA . PRO A 1 137 ? -13.583 -9.335 10.331 1.00 97.00 137 PRO A CA 1
ATOM 1045 C C . PRO A 1 137 ? -14.200 -9.173 8.938 1.00 97.00 137 PRO A C 1
ATOM 1047 O O . PRO A 1 137 ? -14.485 -8.041 8.547 1.00 97.00 137 PRO A O 1
ATOM 1050 N N . ILE A 1 138 ? -14.404 -10.251 8.175 1.00 98.06 138 ILE A N 1
ATOM 1051 C CA . ILE A 1 138 ? -14.901 -10.167 6.798 1.00 98.06 138 ILE A CA 1
ATOM 1052 C C . ILE A 1 138 ? -16.308 -9.551 6.771 1.00 98.06 138 ILE A C 1
ATOM 1054 O O . ILE A 1 138 ? -17.194 -9.887 7.555 1.00 98.06 138 ILE A O 1
ATOM 1058 N N . GLY A 1 139 ? -16.510 -8.587 5.871 1.00 97.81 139 GLY A N 1
ATOM 1059 C CA . GLY A 1 139 ? -17.768 -7.851 5.743 1.00 97.81 139 GLY A CA 1
ATOM 1060 C C . GLY A 1 139 ? -18.013 -6.818 6.849 1.00 97.81 139 GLY A C 1
ATOM 1061 O O . GLY A 1 139 ? -19.054 -6.161 6.848 1.00 97.81 139 GLY A O 1
ATOM 1062 N N . LYS A 1 140 ? -17.079 -6.637 7.789 1.00 97.81 140 LYS A N 1
ATOM 1063 C CA . LYS A 1 140 ? -17.161 -5.593 8.818 1.00 97.81 140 LYS A CA 1
ATOM 1064 C C . LYS A 1 140 ? -16.447 -4.325 8.377 1.00 97.81 140 LYS A C 1
ATOM 1066 O O . LYS A 1 140 ? -15.574 -4.330 7.511 1.00 97.81 140 LYS A O 1
ATOM 1071 N N . THR A 1 141 ? -16.812 -3.218 9.013 1.00 97.62 141 THR A N 1
ATOM 1072 C CA . THR A 1 141 ? -16.209 -1.916 8.735 1.00 97.62 141 THR A CA 1
ATOM 1073 C C . THR A 1 141 ? -14.996 -1.676 9.626 1.00 97.62 141 THR A C 1
ATOM 1075 O O . THR A 1 141 ? -15.081 -1.758 10.855 1.00 97.62 141 THR A O 1
ATOM 1078 N N . LEU A 1 142 ? -13.884 -1.306 8.999 1.0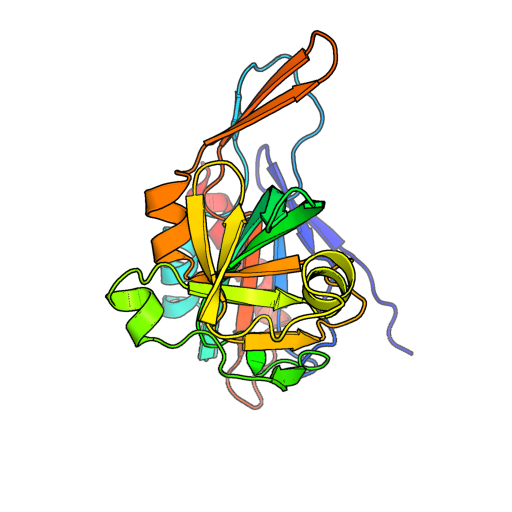0 98.19 142 LEU A N 1
ATOM 1079 C CA . LEU A 1 142 ? -12.701 -0.748 9.636 1.00 98.19 142 LEU A CA 1
ATOM 1080 C C . LEU A 1 142 ? -12.654 0.758 9.368 1.00 98.19 142 LEU A C 1
ATOM 1082 O O . LEU A 1 142 ? -12.721 1.194 8.216 1.00 98.19 142 LEU A O 1
ATOM 1086 N N . ARG A 1 143 ? -12.489 1.563 10.417 1.00 98.12 143 ARG A N 1
ATOM 1087 C CA . ARG A 1 143 ? -12.225 2.997 10.269 1.00 98.12 143 ARG A CA 1
ATOM 1088 C C . ARG A 1 143 ? -10.720 3.249 10.293 1.00 98.12 143 ARG A C 1
ATOM 1090 O O . ARG A 1 143 ? -10.044 2.819 11.221 1.00 98.12 143 ARG A O 1
ATOM 1097 N N . ALA A 1 144 ? -10.204 3.967 9.303 1.00 96.75 144 ALA A N 1
ATOM 1098 C CA . ALA A 1 144 ? -8.814 4.405 9.213 1.00 96.75 144 ALA A CA 1
ATOM 1099 C C . ALA A 1 144 ? -8.793 5.940 9.167 1.00 96.75 144 ALA A C 1
ATOM 1101 O O . ALA A 1 144 ? -9.160 6.544 8.158 1.00 96.75 144 ALA A O 1
ATOM 1102 N N . GLY A 1 145 ? -8.422 6.582 10.279 1.00 90.44 145 GLY A N 1
ATOM 1103 C CA . GLY A 1 145 ? -8.616 8.028 10.431 1.00 90.44 145 GLY A CA 1
ATOM 1104 C C . GLY A 1 145 ? -10.107 8.374 10.383 1.00 90.44 145 GLY A C 1
ATOM 1105 O O . GLY A 1 145 ? -10.878 7.870 11.203 1.00 90.44 145 GLY A O 1
ATOM 1106 N N . ASP A 1 146 ? -10.516 9.175 9.400 1.00 91.19 146 ASP A N 1
ATOM 1107 C CA . ASP A 1 146 ? -11.922 9.546 9.158 1.00 91.19 146 ASP A CA 1
ATOM 1108 C C . ASP A 1 146 ? -12.578 8.778 8.007 1.00 91.19 146 ASP A C 1
ATOM 1110 O O . ASP A 1 146 ? -13.722 9.037 7.645 1.00 91.19 146 ASP A O 1
ATOM 1114 N N . GLN A 1 147 ? -11.873 7.799 7.444 1.00 97.00 147 GLN A N 1
ATOM 1115 C CA . GLN A 1 147 ? -12.330 7.039 6.287 1.00 97.00 147 GLN A CA 1
ATOM 1116 C C . GLN A 1 147 ? -12.794 5.643 6.706 1.00 97.00 147 GLN A C 1
ATOM 1118 O O . GLN A 1 147 ? -12.177 5.002 7.558 1.00 97.00 147 GLN A O 1
ATOM 1123 N N . LEU A 1 148 ? -13.880 5.167 6.097 1.00 97.62 148 LEU A N 1
ATOM 1124 C CA . LEU A 1 148 ? -14.454 3.846 6.350 1.00 97.62 148 LEU A CA 1
ATOM 1125 C C . LEU A 1 148 ? -14.120 2.894 5.203 1.00 97.62 148 LEU A C 1
ATOM 1127 O O . LEU A 1 148 ? -14.255 3.254 4.032 1.00 97.62 148 LEU A O 1
ATOM 1131 N N . PHE A 1 149 ? -13.724 1.676 5.558 1.00 98.50 149 PHE A N 1
ATOM 1132 C CA . PHE A 1 149 ? -13.417 0.603 4.623 1.00 98.50 149 PHE A CA 1
ATOM 1133 C C . PHE A 1 149 ? -14.134 -0.682 5.029 1.00 98.50 149 PHE A C 1
ATOM 1135 O O . PHE A 1 149 ? -14.146 -1.043 6.205 1.00 98.50 149 PHE A O 1
ATOM 1142 N N . LEU A 1 150 ? -14.694 -1.389 4.052 1.00 98.50 150 LEU A N 1
ATOM 1143 C CA . LEU A 1 150 ? -15.213 -2.741 4.229 1.00 98.50 150 LEU A CA 1
ATOM 1144 C C . LEU A 1 150 ? -14.053 -3.737 4.194 1.00 98.50 150 LEU A C 1
ATOM 1146 O O . LEU A 1 150 ? -13.291 -3.768 3.227 1.00 98.50 150 LEU A O 1
ATOM 1150 N N . VAL A 1 151 ? -13.912 -4.567 5.218 1.00 98.56 151 VAL A N 1
ATOM 1151 C CA . VAL A 1 151 ? -12.882 -5.605 5.229 1.00 98.56 151 VAL A CA 1
ATOM 1152 C C . VAL A 1 151 ? -13.301 -6.743 4.298 1.00 98.56 151 VAL A C 1
ATOM 1154 O O . VAL A 1 151 ? -14.343 -7.365 4.492 1.00 98.56 151 VAL A O 1
ATOM 1157 N N . VAL A 1 152 ? -12.486 -7.013 3.279 1.00 98.38 152 VAL A N 1
ATOM 1158 C CA . VAL A 1 152 ? -12.741 -8.059 2.268 1.00 98.38 152 VAL A CA 1
ATOM 1159 C C . VAL A 1 152 ? -11.770 -9.231 2.356 1.00 98.38 152 VAL A C 1
ATOM 1161 O O . VAL A 1 152 ? -12.003 -10.261 1.729 1.00 98.38 152 VAL A O 1
ATOM 1164 N N . GLY A 1 153 ? -10.700 -9.096 3.139 1.00 97.25 153 GLY A N 1
ATOM 1165 C CA . GLY A 1 153 ? -9.716 -10.152 3.313 1.00 97.25 153 GLY A CA 1
ATOM 1166 C C . GLY A 1 153 ? -8.807 -9.937 4.513 1.00 97.25 153 GLY A C 1
ATOM 1167 O O . GLY A 1 153 ? -8.649 -8.817 5.007 1.00 97.25 153 GLY A O 1
ATOM 1168 N N . VAL A 1 154 ? -8.182 -11.029 4.942 1.00 96.00 154 VAL A N 1
ATOM 1169 C CA . VAL A 1 154 ? -7.142 -11.050 5.973 1.00 96.00 154 VAL A CA 1
ATOM 1170 C C . VAL A 1 154 ? -5.901 -11.705 5.393 1.00 96.00 154 VAL A C 1
ATOM 1172 O O . VAL A 1 154 ? -5.968 -12.829 4.890 1.00 96.00 154 VAL A O 1
ATOM 1175 N N . ALA A 1 155 ? -4.759 -11.037 5.497 1.00 93.19 155 ALA A N 1
ATOM 1176 C CA . ALA A 1 155 ? -3.490 -11.543 4.997 1.00 93.19 155 ALA A CA 1
ATOM 1177 C C . ALA A 1 155 ? -2.407 -11.539 6.081 1.00 93.19 155 ALA A C 1
ATOM 1179 O O . ALA A 1 155 ? -2.424 -10.743 7.023 1.00 93.19 155 ALA A O 1
ATOM 1180 N N . ARG A 1 156 ? -1.442 -12.443 5.937 1.00 88.88 156 ARG A N 1
ATOM 1181 C CA . ARG A 1 156 ? -0.151 -12.367 6.617 1.00 88.88 156 ARG A CA 1
ATOM 1182 C C . ARG A 1 156 ? 0.818 -11.653 5.694 1.00 88.88 156 ARG A C 1
ATOM 1184 O O . ARG A 1 156 ? 0.868 -11.964 4.508 1.00 88.88 156 ARG A O 1
ATOM 1191 N N . TRP A 1 157 ? 1.541 -10.692 6.246 1.00 82.88 157 TRP A N 1
ATOM 1192 C CA . TRP A 1 157 ? 2.591 -9.974 5.540 1.00 82.88 157 TRP A CA 1
ATOM 1193 C C . TRP A 1 157 ? 3.945 -10.566 5.922 1.00 82.88 157 TRP A C 1
ATOM 1195 O O . TRP A 1 157 ? 4.093 -11.104 7.021 1.00 82.88 157 TRP A O 1
ATOM 1205 N N . GLY A 1 158 ? 4.937 -10.437 5.042 1.00 68.25 158 GLY A N 1
ATOM 1206 C CA . GLY A 1 158 ? 6.297 -10.853 5.352 1.00 68.25 158 GLY A CA 1
ATOM 1207 C C . GLY A 1 158 ? 6.846 -10.045 6.529 1.00 68.25 158 GLY A C 1
ATOM 1208 O O . GLY A 1 158 ? 6.427 -8.908 6.769 1.00 68.25 158 GLY A O 1
ATOM 1209 N N . THR A 1 159 ? 7.818 -10.611 7.245 1.00 57.94 159 THR A N 1
ATOM 1210 C CA . THR A 1 159 ? 8.421 -10.033 8.464 1.00 57.94 159 THR A CA 1
ATOM 1211 C C . THR A 1 159 ? 8.956 -8.606 8.280 1.00 57.94 159 THR A C 1
ATOM 1213 O O . THR A 1 159 ? 9.050 -7.853 9.246 1.00 57.94 159 THR A O 1
ATOM 1216 N N . GLN A 1 160 ? 9.248 -8.198 7.042 1.00 58.66 160 GLN A N 1
ATOM 1217 C CA . GLN A 1 160 ? 9.802 -6.886 6.698 1.00 58.66 160 GLN A CA 1
ATOM 1218 C C . GLN A 1 160 ? 8.769 -5.750 6.579 1.00 58.66 160 GLN A C 1
ATOM 1220 O O . GLN A 1 160 ? 9.148 -4.582 6.600 1.00 58.66 16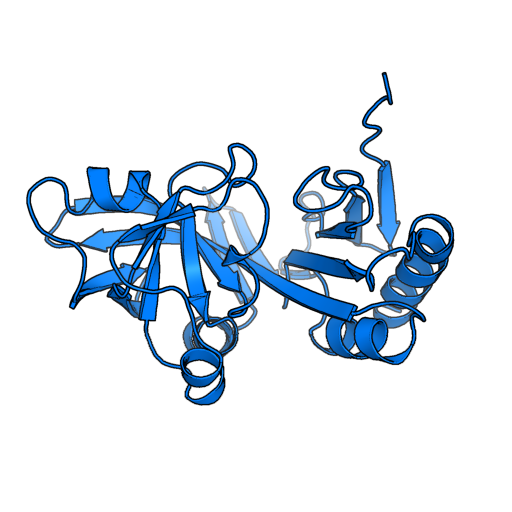0 GLN A O 1
ATOM 1225 N N . ARG A 1 161 ? 7.462 -6.038 6.464 1.00 62.97 161 ARG A N 1
ATOM 1226 C CA . ARG A 1 161 ? 6.421 -4.998 6.279 1.00 62.97 161 ARG A CA 1
ATOM 1227 C C . ARG A 1 161 ? 6.017 -4.286 7.580 1.00 62.97 161 ARG A C 1
ATOM 1229 O O . ARG A 1 161 ? 5.317 -3.274 7.522 1.00 62.97 161 ARG A O 1
ATOM 1236 N N . GLY A 1 162 ? 6.490 -4.773 8.729 1.00 65.94 162 GLY A N 1
ATOM 1237 C CA . GLY A 1 162 ? 6.126 -4.276 10.056 1.00 65.94 162 GLY A CA 1
ATOM 1238 C C . GLY A 1 162 ? 4.755 -4.771 10.536 1.00 65.94 162 GLY A C 1
ATOM 1239 O O . GLY A 1 162 ? 3.974 -5.346 9.780 1.00 65.94 162 GLY A O 1
ATOM 1240 N N . ALA A 1 163 ? 4.465 -4.551 11.820 1.00 77.50 163 ALA A N 1
ATOM 1241 C CA . ALA A 1 163 ? 3.200 -4.946 12.440 1.00 77.50 163 ALA A CA 1
ATOM 1242 C C . ALA A 1 163 ? 2.049 -3.987 12.076 1.00 77.50 163 ALA A C 1
ATOM 1244 O O . ALA A 1 163 ? 2.262 -2.816 11.756 1.00 77.50 163 ALA A O 1
ATOM 1245 N N . ASN A 1 164 ? 0.808 -4.465 12.200 1.00 92.19 164 ASN A N 1
ATOM 1246 C CA . ASN A 1 164 ? -0.419 -3.665 12.060 1.00 92.19 164 ASN A CA 1
ATOM 1247 C C . ASN A 1 164 ? -0.570 -2.951 10.698 1.00 92.19 164 ASN A C 1
ATOM 1249 O O . ASN A 1 164 ? -0.845 -1.749 10.633 1.00 92.19 164 ASN A O 1
ATOM 1253 N N . VAL A 1 165 ? -0.380 -3.678 9.599 1.00 93.75 165 VAL A N 1
ATOM 1254 C CA . VAL A 1 165 ? -0.505 -3.141 8.234 1.00 93.75 165 VAL A CA 1
ATOM 1255 C C . VAL A 1 165 ? -1.884 -3.446 7.645 1.00 93.75 165 VAL A C 1
ATOM 125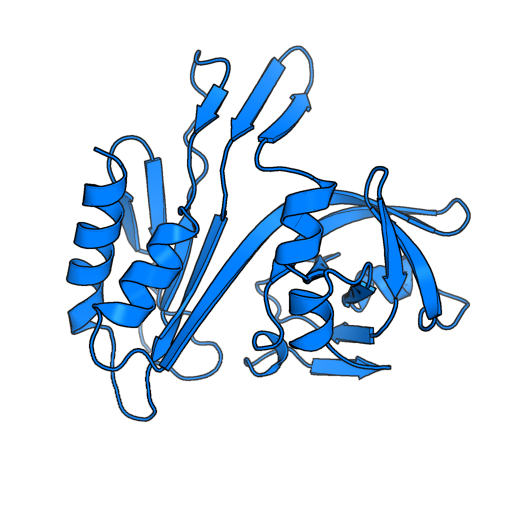7 O O . VAL A 1 165 ? -2.381 -4.568 7.759 1.00 93.75 165 VAL A O 1
ATOM 1260 N N . VAL A 1 166 ? -2.481 -2.457 6.978 1.00 96.12 166 VAL A N 1
ATOM 1261 C CA . VAL A 1 166 ? -3.743 -2.589 6.231 1.00 96.12 166 VAL A CA 1
ATOM 1262 C C . VAL A 1 166 ? -3.535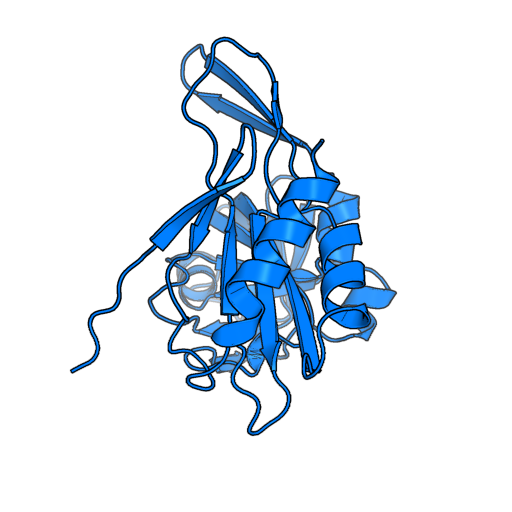 -2.123 4.797 1.00 96.12 166 VAL A C 1
ATOM 1264 O O . VAL A 1 166 ? -3.057 -1.012 4.576 1.00 96.12 166 VAL A O 1
ATOM 1267 N N . HIS A 1 167 ? -3.915 -2.955 3.830 1.00 96.81 167 HIS A N 1
ATOM 1268 C CA . HIS A 1 167 ? -3.862 -2.633 2.407 1.00 96.81 167 HIS A CA 1
ATOM 1269 C C . HIS A 1 167 ? -5.220 -2.147 1.898 1.00 96.81 167 HIS A C 1
ATOM 1271 O O . HIS A 1 167 ? -6.258 -2.732 2.203 1.00 96.81 167 HIS A O 1
ATOM 1277 N N . VAL A 1 168 ? -5.207 -1.098 1.082 1.00 98.00 168 VAL A N 1
ATOM 1278 C CA . VAL A 1 168 ? -6.377 -0.542 0.385 1.00 98.00 168 VAL A CA 1
ATOM 1279 C C . VAL A 1 168 ? -6.021 -0.256 -1.078 1.00 98.00 168 VAL A C 1
ATOM 1281 O O . VAL A 1 168 ? -4.833 -0.118 -1.395 1.00 98.00 168 VAL A O 1
ATOM 1284 N N . PRO A 1 169 ? -7.000 -0.130 -1.995 1.00 98.12 169 PRO A N 1
ATOM 1285 C CA . PRO A 1 169 ? -6.700 0.265 -3.365 1.00 98.12 169 PRO A CA 1
ATOM 1286 C C . PRO A 1 169 ? -6.015 1.634 -3.392 1.00 98.12 169 PRO A C 1
ATOM 1288 O O . PRO A 1 169 ? -6.503 2.605 -2.802 1.00 98.12 169 PRO A O 1
ATOM 1291 N N . ILE A 1 170 ? -4.886 1.732 -4.095 1.00 96.81 170 ILE A N 1
ATOM 1292 C CA . ILE A 1 170 ? -4.107 2.976 -4.164 1.00 96.81 170 ILE A CA 1
ATOM 1293 C C . ILE A 1 170 ? -4.910 4.147 -4.751 1.00 96.81 170 ILE A C 1
ATOM 1295 O O . ILE A 1 170 ? -4.758 5.292 -4.322 1.00 96.81 170 ILE A O 1
ATOM 1299 N N . SER A 1 171 ? -5.813 3.857 -5.689 1.00 96.88 171 SER A N 1
ATOM 1300 C CA . SER A 1 171 ? -6.730 4.832 -6.281 1.00 96.88 171 SER A CA 1
ATOM 1301 C C . SER A 1 171 ? -7.717 5.389 -5.249 1.00 96.88 171 SER A C 1
ATOM 1303 O O . SER A 1 171 ? -7.925 6.602 -5.194 1.00 96.88 171 SER A O 1
ATOM 1305 N N . THR A 1 172 ? -8.263 4.534 -4.381 1.00 97.38 172 THR A N 1
ATOM 1306 C CA . THR A 1 172 ? -9.132 4.929 -3.265 1.00 97.38 172 THR A CA 1
ATOM 1307 C C . THR A 1 172 ? -8.368 5.767 -2.244 1.00 97.38 172 THR A C 1
ATOM 1309 O O . THR A 1 172 ? -8.855 6.814 -1.815 1.00 97.38 172 THR A O 1
ATOM 1312 N N . MET A 1 173 ? -7.149 5.350 -1.884 1.00 96.81 173 MET A N 1
ATOM 1313 C CA . MET A 1 173 ? -6.311 6.083 -0.931 1.00 96.81 173 MET A CA 1
ATOM 1314 C C . MET A 1 173 ? -5.992 7.498 -1.423 1.00 96.81 173 MET A C 1
ATOM 1316 O O . MET A 1 173 ? -6.093 8.445 -0.646 1.00 96.81 173 MET A O 1
ATOM 1320 N N . ARG A 1 174 ? -5.671 7.654 -2.715 1.00 95.44 174 ARG A N 1
ATOM 1321 C CA . ARG A 1 174 ? -5.410 8.963 -3.335 1.00 95.44 174 ARG A CA 1
ATOM 1322 C C . ARG A 1 174 ? -6.587 9.920 -3.165 1.00 95.44 174 ARG A C 1
ATOM 1324 O O . ARG A 1 174 ? -6.384 11.061 -2.773 1.00 95.44 174 ARG A O 1
ATOM 1331 N N . VAL A 1 175 ? -7.804 9.464 -3.459 1.00 95.56 175 VAL A N 1
ATOM 1332 C CA . VAL A 1 175 ? -9.000 10.320 -3.390 1.00 95.56 175 VAL A CA 1
ATOM 1333 C C . VAL A 1 175 ? -9.360 10.666 -1.950 1.00 95.56 175 VAL A C 1
ATOM 1335 O O . VAL A 1 175 ? -9.730 11.800 -1.671 1.00 95.56 175 VAL A O 1
ATOM 1338 N N . ARG A 1 176 ? -9.252 9.700 -1.033 1.00 94.88 176 ARG A N 1
ATOM 1339 C CA . ARG A 1 176 ? -9.729 9.864 0.347 1.00 94.88 176 ARG A CA 1
ATOM 1340 C C . ARG A 1 176 ? -8.748 10.588 1.270 1.00 94.88 176 ARG A C 1
ATOM 1342 O O . ARG A 1 176 ? -9.191 11.202 2.233 1.00 94.88 176 ARG A O 1
ATOM 1349 N N . PHE A 1 177 ? -7.446 10.500 1.003 1.00 93.38 177 PHE A N 1
ATOM 1350 C CA . PHE A 1 177 ? -6.411 11.077 1.871 1.00 93.38 177 PHE A CA 1
ATOM 1351 C C . PHE A 1 177 ? -5.552 12.149 1.190 1.00 93.38 177 PHE A C 1
ATOM 1353 O O . PHE A 1 177 ? -4.807 12.843 1.876 1.00 93.38 177 PHE A O 1
ATOM 1360 N N . GLY A 1 178 ? -5.626 12.294 -0.137 1.00 94.06 178 GLY A N 1
ATOM 1361 C CA . GLY A 1 178 ? -4.763 13.209 -0.883 1.00 94.06 178 GLY A CA 1
ATOM 1362 C C . GLY A 1 178 ? -3.277 12.856 -0.769 1.00 94.06 178 GLY A C 1
ATOM 1363 O O . GLY A 1 178 ? -2.917 11.764 -0.326 1.00 94.06 178 GLY A O 1
ATOM 1364 N N . ASP A 1 179 ? -2.418 13.800 -1.168 1.00 93.00 179 ASP A N 1
ATOM 1365 C CA . ASP A 1 179 ? -0.956 13.636 -1.211 1.00 93.00 179 ASP A CA 1
ATOM 1366 C C . ASP A 1 179 ? -0.208 14.324 -0.054 1.00 93.00 179 ASP A C 1
ATOM 1368 O O . ASP A 1 179 ? 1.003 14.164 0.079 1.00 93.00 179 ASP A O 1
ATOM 1372 N N . THR A 1 180 ? -0.931 15.012 0.832 1.00 89.31 180 THR A N 1
ATOM 1373 C CA . THR A 1 180 ? -0.362 15.733 1.978 1.00 89.31 180 THR A CA 1
ATOM 1374 C C . THR A 1 180 ? -0.696 15.023 3.286 1.00 89.31 180 THR A C 1
ATOM 1376 O O . THR A 1 180 ? -1.862 14.840 3.625 1.00 89.31 180 THR A O 1
ATOM 1379 N N . VAL A 1 181 ? 0.331 14.655 4.045 1.00 85.00 181 VAL A N 1
ATOM 1380 C CA . VAL A 1 181 ? 0.230 14.107 5.397 1.00 85.00 181 VAL A CA 1
ATOM 1381 C C . VAL A 1 181 ? 0.648 15.186 6.385 1.00 85.00 181 VAL A C 1
ATOM 1383 O O . VAL A 1 181 ? 1.763 15.700 6.343 1.00 85.00 181 VAL A O 1
ATOM 1386 N N . VAL A 1 182 ? -0.261 15.544 7.286 1.00 82.31 182 VAL A N 1
ATOM 1387 C CA . VAL A 1 182 ? 0.014 16.517 8.343 1.00 82.31 182 VAL A CA 1
ATOM 1388 C C . VAL A 1 182 ? 0.492 15.771 9.581 1.00 82.31 182 VAL A C 1
ATOM 1390 O O . VAL A 1 182 ? -0.270 15.011 10.181 1.00 82.31 182 VAL A O 1
ATOM 1393 N N . VAL A 1 183 ? 1.739 16.007 9.983 1.00 75.19 183 VAL A N 1
ATOM 1394 C CA . VAL A 1 183 ? 2.317 15.437 11.201 1.00 75.19 183 VAL A CA 1
ATOM 1395 C C . VAL A 1 183 ? 2.343 16.519 12.277 1.00 75.19 183 VAL A C 1
ATOM 1397 O O . VAL A 1 183 ? 2.990 17.557 12.132 1.00 75.19 183 VAL A O 1
ATOM 1400 N N . ARG A 1 184 ? 1.600 16.282 13.363 1.00 70.31 184 ARG A N 1
ATOM 1401 C CA . ARG A 1 184 ? 1.571 17.141 14.554 1.00 70.31 184 ARG A CA 1
ATOM 1402 C C . ARG A 1 184 ? 2.268 16.410 15.694 1.00 70.31 184 ARG A C 1
ATOM 1404 O O . ARG A 1 184 ? 1.755 15.395 16.159 1.00 70.31 184 ARG A O 1
ATOM 1411 N N . GLN A 1 185 ? 3.414 16.914 16.142 1.00 63.00 185 GLN A N 1
ATOM 1412 C CA . GLN A 1 185 ? 4.157 16.323 17.256 1.00 63.00 185 GLN A CA 1
ATOM 1413 C C . GLN A 1 185 ? 4.719 17.440 18.142 1.00 63.00 185 GLN A C 1
ATOM 1415 O O . GLN A 1 185 ? 5.451 18.284 17.644 1.00 63.00 185 GLN A O 1
ATOM 1420 N N . ALA A 1 186 ? 4.329 17.466 19.425 1.00 55.59 186 ALA A N 1
ATOM 1421 C CA . ALA A 1 186 ? 4.844 18.338 20.497 1.00 55.59 186 ALA A CA 1
ATOM 1422 C C . ALA A 1 186 ? 5.425 19.700 20.036 1.00 55.59 186 ALA A C 1
ATOM 1424 O O . ALA A 1 186 ? 6.636 19.889 19.994 1.00 55.59 186 ALA A O 1
ATOM 1425 N N . GLY A 1 187 ? 4.559 20.645 19.649 1.00 64.94 187 GLY A N 1
ATOM 1426 C CA . GLY A 1 187 ? 4.963 22.004 19.248 1.00 64.94 187 GLY A CA 1
ATOM 1427 C C . GLY A 1 187 ? 5.570 22.134 17.843 1.00 64.94 187 GLY A C 1
ATOM 1428 O O . GLY A 1 187 ? 5.700 23.246 17.342 1.00 64.94 187 GLY A O 1
ATOM 1429 N N . THR A 1 188 ? 5.871 21.022 17.168 1.00 62.09 188 THR A N 1
ATOM 1430 C CA . THR A 1 188 ? 6.346 20.996 15.781 1.00 62.09 188 THR A CA 1
ATOM 1431 C C . THR A 1 188 ? 5.198 20.653 14.834 1.00 62.09 188 THR A C 1
ATOM 1433 O O . THR A 1 188 ? 4.548 19.606 14.938 1.00 62.09 188 THR A O 1
ATOM 1436 N N . PHE A 1 189 ? 4.956 21.551 13.882 1.00 68.81 189 PHE A N 1
ATOM 1437 C CA . PHE A 1 189 ? 4.074 21.327 12.746 1.00 68.81 189 PHE A CA 1
ATOM 1438 C C . PHE A 1 189 ? 4.925 21.014 11.516 1.00 68.81 189 PHE A C 1
ATOM 1440 O O . PHE A 1 189 ? 5.740 21.839 11.106 1.00 68.81 189 PHE A O 1
ATOM 1447 N N . SER A 1 190 ? 4.741 19.835 10.924 1.00 74.44 190 SER A N 1
ATOM 1448 C CA . SER A 1 190 ? 5.379 19.484 9.656 1.00 74.44 190 SER A CA 1
ATOM 1449 C C . SER A 1 190 ? 4.331 18.964 8.683 1.00 74.44 190 SER A C 1
ATOM 1451 O O . SER A 1 190 ? 3.551 18.063 9.004 1.00 74.44 190 SER A O 1
ATOM 1453 N N . MET A 1 191 ? 4.297 19.549 7.487 1.00 84.19 191 MET A N 1
ATOM 1454 C CA . MET A 1 191 ? 3.543 18.996 6.369 1.00 84.19 191 MET A CA 1
ATOM 1455 C C . MET A 1 191 ? 4.476 18.146 5.519 1.00 84.19 191 MET A C 1
ATOM 1457 O O . MET A 1 191 ? 5.502 18.621 5.038 1.00 84.19 191 MET A O 1
ATOM 1461 N N . GLU A 1 192 ? 4.100 16.901 5.287 1.00 87.19 192 GLU A N 1
ATOM 1462 C CA . GLU A 1 192 ? 4.778 16.015 4.354 1.00 87.19 192 GLU A CA 1
ATOM 1463 C C . GLU A 1 192 ? 3.941 15.896 3.089 1.00 87.19 192 GLU A C 1
ATOM 1465 O O . GLU A 1 192 ? 2.766 15.549 3.155 1.00 87.19 192 GLU A O 1
ATOM 1470 N N . GLN A 1 193 ? 4.530 16.164 1.931 1.00 89.12 193 GLN A N 1
ATOM 1471 C CA . GLN A 1 193 ? 3.865 16.009 0.647 1.00 89.12 193 GLN A CA 1
ATOM 1472 C C . GLN A 1 193 ? 4.649 15.031 -0.223 1.00 89.12 193 GLN A C 1
ATOM 1474 O O . GLN A 1 193 ? 5.803 15.273 -0.574 1.00 89.12 193 GLN A O 1
ATOM 1479 N N . TYR A 1 194 ? 4.006 13.923 -0.567 1.00 90.81 194 TYR A N 1
ATOM 1480 C CA . TYR A 1 194 ? 4.555 12.878 -1.428 1.00 90.81 194 TYR A CA 1
ATOM 1481 C C . TYR A 1 194 ? 3.403 12.155 -2.112 1.00 90.81 194 TYR A C 1
ATOM 1483 O O . TYR A 1 194 ? 2.337 12.030 -1.517 1.00 90.81 194 TYR A O 1
ATOM 1491 N N . GLU A 1 195 ? 3.580 11.656 -3.336 1.00 93.19 195 GLU A N 1
ATOM 1492 C CA . GLU A 1 195 ? 2.545 10.839 -3.988 1.00 93.19 195 GLU A CA 1
ATOM 1493 C C . GLU A 1 195 ? 2.683 9.364 -3.598 1.00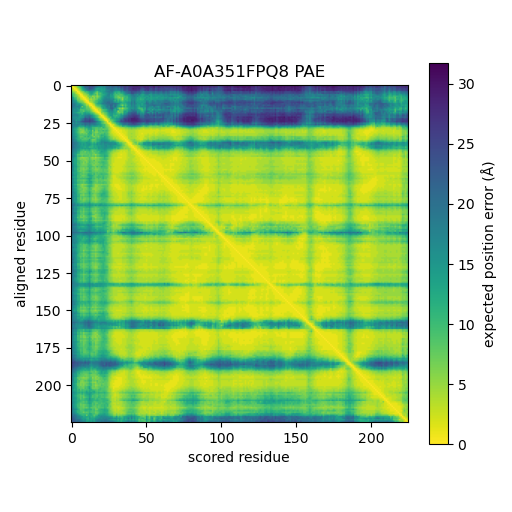 93.19 195 GLU A C 1
ATOM 1495 O O . GLU A 1 195 ? 1.705 8.734 -3.177 1.00 93.19 195 GLU A O 1
ATOM 1500 N N . LEU A 1 196 ? 3.910 8.847 -3.694 1.00 93.06 196 LEU A N 1
ATOM 1501 C CA . LEU A 1 196 ? 4.298 7.466 -3.417 1.00 93.06 196 LEU A CA 1
ATOM 1502 C C . LEU A 1 196 ? 5.558 7.455 -2.546 1.00 93.06 196 LEU A C 1
ATOM 1504 O O . LEU A 1 196 ? 6.497 8.204 -2.807 1.00 93.06 196 LEU A O 1
ATOM 1508 N N . ASN A 1 197 ? 5.620 6.596 -1.530 1.00 89.31 197 ASN A N 1
ATOM 1509 C CA . ASN A 1 197 ? 6.832 6.433 -0.719 1.00 89.31 197 ASN A CA 1
ATOM 1510 C C . ASN A 1 197 ? 7.694 5.261 -1.198 1.00 89.31 197 ASN A C 1
ATOM 1512 O O . ASN A 1 197 ? 8.884 5.251 -0.908 1.00 89.31 197 ASN A O 1
ATOM 1516 N N . ALA A 1 198 ? 7.127 4.303 -1.933 1.00 88.75 198 ALA A N 1
ATOM 1517 C CA . ALA A 1 198 ? 7.887 3.200 -2.503 1.00 88.75 198 ALA A CA 1
ATOM 1518 C C . ALA A 1 198 ? 7.334 2.745 -3.856 1.00 88.75 198 ALA A C 1
ATOM 1520 O O . ALA A 1 198 ? 6.161 2.958 -4.176 1.00 88.75 198 ALA A O 1
ATOM 1521 N N . VAL A 1 199 ? 8.192 2.102 -4.640 1.00 89.44 199 VAL A N 1
ATOM 1522 C CA . VAL A 1 199 ? 7.862 1.475 -5.920 1.00 89.44 199 VAL A CA 1
ATOM 1523 C C . VAL A 1 199 ? 8.597 0.141 -6.001 1.00 89.44 199 VAL A C 1
ATOM 1525 O O . VAL A 1 199 ? 9.793 0.082 -5.735 1.00 89.44 199 VAL A O 1
ATOM 1528 N N . ARG A 1 200 ? 7.897 -0.928 -6.386 1.00 88.44 200 ARG A N 1
ATOM 1529 C CA . ARG A 1 200 ? 8.526 -2.194 -6.782 1.00 88.44 200 ARG A CA 1
ATOM 1530 C C . ARG A 1 200 ? 8.541 -2.294 -8.299 1.00 88.44 200 ARG A C 1
ATOM 1532 O O . ARG A 1 200 ? 7.499 -2.135 -8.930 1.00 88.44 200 ARG A O 1
ATOM 1539 N N . VAL A 1 201 ? 9.703 -2.567 -8.868 1.00 89.00 201 VAL A N 1
ATOM 1540 C CA . VAL A 1 201 ? 9.898 -2.839 -10.291 1.00 89.00 201 VAL A CA 1
ATOM 1541 C C . VAL A 1 201 ? 10.148 -4.329 -10.440 1.00 89.00 201 VAL A C 1
ATOM 1543 O O . VAL A 1 201 ? 11.027 -4.885 -9.787 1.00 89.00 201 VAL A O 1
ATOM 1546 N N . VAL A 1 202 ? 9.329 -4.965 -11.262 1.00 86.75 202 VAL A N 1
ATOM 1547 C CA . VAL A 1 202 ? 9.256 -6.418 -11.372 1.00 86.75 202 VAL A CA 1
ATOM 1548 C C . VAL A 1 202 ? 9.674 -6.779 -12.792 1.00 86.75 202 VAL A C 1
ATOM 1550 O O . VAL A 1 202 ? 9.009 -6.321 -13.732 1.00 86.75 202 VAL A O 1
ATOM 1553 N N . PRO A 1 203 ? 10.747 -7.556 -12.978 1.00 88.00 203 PRO A N 1
ATOM 1554 C CA . PRO A 1 203 ? 11.195 -7.968 -14.297 1.00 88.00 203 PRO A CA 1
ATOM 1555 C C . PRO A 1 203 ? 10.302 -9.034 -14.931 1.00 88.00 203 PRO A C 1
ATOM 1557 O O . PRO A 1 203 ? 9.517 -9.725 -14.276 1.00 88.00 203 PRO A O 1
ATOM 1560 N N . GLN A 1 204 ? 10.450 -9.183 -16.243 1.00 88.75 204 GLN A N 1
ATOM 1561 C CA . GLN A 1 204 ? 10.023 -10.377 -16.961 1.00 88.75 204 GLN A CA 1
ATOM 1562 C C . GLN A 1 204 ? 10.846 -11.589 -16.490 1.00 88.75 204 GLN A C 1
ATOM 1564 O O . GLN A 1 204 ? 11.999 -11.433 -16.089 1.00 88.75 204 GLN A O 1
ATOM 1569 N N . PRO A 1 205 ? 10.289 -12.813 -16.529 1.00 84.50 205 PRO A N 1
ATOM 1570 C CA . PRO A 1 205 ? 11.029 -14.008 -16.134 1.00 84.50 205 PRO A CA 1
ATOM 1571 C C . PRO A 1 205 ? 12.371 -14.134 -16.874 1.00 84.50 205 PRO A C 1
ATOM 1573 O O . PRO A 1 205 ? 12.395 -14.123 -18.101 1.00 84.50 205 PRO A O 1
ATOM 1576 N N . GLY A 1 206 ? 13.468 -14.282 -16.124 1.00 82.62 206 GLY A N 1
ATOM 1577 C CA . GLY A 1 206 ? 14.820 -14.436 -16.677 1.00 82.62 206 GLY A CA 1
ATOM 1578 C C . GLY A 1 206 ? 15.544 -13.125 -17.005 1.00 82.62 206 GLY A C 1
ATOM 1579 O O . GLY A 1 206 ? 16.660 -13.179 -17.513 1.00 82.62 206 GLY A O 1
ATOM 1580 N N . VAL A 1 207 ? 14.939 -11.968 -16.721 1.00 84.81 207 VAL A N 1
ATOM 1581 C CA . VAL A 1 207 ? 15.594 -10.659 -16.836 1.00 84.81 207 VAL A CA 1
ATOM 1582 C C . VAL A 1 207 ? 16.164 -10.251 -15.480 1.00 84.81 207 VAL A C 1
ATOM 1584 O O . VAL A 1 207 ? 15.418 -10.134 -14.511 1.00 84.81 207 VAL A O 1
ATOM 1587 N N . ASP A 1 208 ? 17.465 -9.968 -15.441 1.00 82.38 208 ASP A N 1
ATOM 1588 C CA . ASP A 1 208 ? 18.108 -9.284 -14.319 1.00 82.38 208 ASP A CA 1
ATOM 1589 C C . ASP A 1 208 ? 18.083 -7.763 -14.554 1.00 82.38 208 ASP A C 1
ATOM 1591 O O . ASP A 1 208 ? 18.494 -7.268 -15.606 1.00 82.38 208 ASP A O 1
ATOM 1595 N N . LEU A 1 209 ? 17.571 -7.010 -13.577 1.00 78.62 209 LEU A N 1
ATOM 1596 C CA . LEU A 1 209 ? 17.502 -5.544 -13.620 1.00 78.62 209 LEU A CA 1
ATOM 1597 C C . LEU A 1 209 ? 18.720 -4.869 -12.977 1.00 78.62 209 LEU A C 1
ATOM 1599 O O . LEU A 1 209 ? 18.757 -3.635 -12.904 1.00 78.62 209 LEU A O 1
ATOM 1603 N N . SER A 1 210 ? 19.699 -5.634 -12.487 1.00 73.69 210 SER A N 1
ATOM 1604 C CA . SER A 1 210 ? 20.889 -5.119 -11.803 1.00 73.69 210 SER A CA 1
ATOM 1605 C C . SER A 1 210 ? 21.629 -4.063 -12.636 1.00 73.69 210 SER A C 1
ATOM 1607 O O . SER A 1 210 ? 21.881 -2.964 -12.131 1.00 73.69 210 SER A O 1
ATOM 1609 N N . ASP A 1 211 ? 21.840 -4.325 -13.928 1.00 74.88 211 ASP A N 1
ATOM 1610 C CA . ASP A 1 211 ? 22.481 -3.406 -14.883 1.00 74.88 211 ASP A CA 1
ATOM 1611 C C . ASP A 1 211 ? 21.646 -2.144 -15.158 1.00 74.88 211 ASP A C 1
ATOM 1613 O O . ASP A 1 211 ? 22.165 -1.059 -15.427 1.00 74.88 211 ASP A O 1
ATOM 1617 N N . GLN A 1 212 ? 20.322 -2.254 -15.064 1.00 78.12 212 GLN A N 1
ATOM 1618 C CA . GLN A 1 212 ? 19.392 -1.162 -15.365 1.00 78.12 212 GLN A CA 1
ATOM 1619 C C . GLN A 1 212 ? 19.138 -0.250 -14.162 1.00 78.12 212 GLN A C 1
ATOM 1621 O O . GLN A 1 212 ? 18.529 0.818 -14.297 1.00 78.12 212 GLN A O 1
ATOM 1626 N N . ARG A 1 213 ? 19.633 -0.634 -12.980 1.00 75.50 213 ARG A N 1
ATOM 1627 C CA . ARG A 1 213 ? 19.472 0.101 -11.724 1.00 75.50 213 ARG A CA 1
ATOM 1628 C C . ARG A 1 213 ? 19.884 1.564 -11.867 1.00 75.50 213 ARG A C 1
ATOM 1630 O O . ARG A 1 213 ? 19.113 2.452 -11.509 1.00 75.50 213 ARG A O 1
ATOM 1637 N N . GLU A 1 214 ? 21.068 1.835 -12.415 1.00 74.50 214 GLU A N 1
ATOM 1638 C CA . GLU A 1 214 ? 21.574 3.207 -12.563 1.00 74.50 214 GLU A CA 1
ATOM 1639 C C . GLU A 1 214 ? 20.709 4.044 -13.520 1.00 74.50 214 GLU A C 1
ATOM 1641 O O . GLU A 1 214 ? 20.436 5.217 -13.248 1.00 74.50 214 GLU A O 1
ATOM 1646 N N . ALA A 1 215 ? 20.216 3.441 -14.605 1.00 80.12 215 ALA A N 1
ATOM 1647 C CA . ALA A 1 215 ? 19.322 4.105 -15.551 1.00 80.12 215 ALA A CA 1
ATOM 1648 C C . ALA A 1 215 ? 17.981 4.477 -14.896 1.00 80.12 215 ALA A C 1
ATOM 1650 O O . ALA A 1 215 ? 17.512 5.610 -15.049 1.00 80.12 215 ALA A O 1
ATOM 1651 N N . ILE A 1 216 ? 17.411 3.568 -14.095 1.00 81.50 216 ILE A N 1
ATOM 1652 C CA . ILE A 1 216 ? 16.214 3.836 -13.285 1.00 81.50 216 ILE A CA 1
ATOM 1653 C C . ILE A 1 216 ? 16.475 5.008 -12.326 1.00 81.50 216 ILE A C 1
ATOM 1655 O O . ILE A 1 216 ? 15.654 5.920 -12.232 1.00 81.50 216 ILE A O 1
ATOM 1659 N N . PHE A 1 217 ? 17.639 5.064 -11.670 1.00 74.50 217 PHE A N 1
ATOM 1660 C CA . PHE A 1 217 ? 17.982 6.184 -10.782 1.00 74.50 217 PHE A CA 1
ATOM 1661 C C . PHE A 1 217 ? 18.107 7.520 -11.499 1.00 74.50 217 PHE A C 1
ATOM 1663 O O . PHE A 1 217 ? 17.539 8.515 -11.038 1.00 74.50 217 PHE A O 1
ATOM 1670 N N . LYS A 1 218 ? 18.831 7.561 -12.621 1.00 75.75 218 LYS A N 1
ATOM 1671 C CA . LYS A 1 218 ? 18.983 8.786 -13.420 1.00 75.75 218 LYS A CA 1
ATOM 1672 C C . LYS A 1 218 ? 17.620 9.310 -13.866 1.00 75.75 218 LYS A C 1
ATOM 1674 O O . LYS A 1 218 ? 17.340 10.497 -13.720 1.00 75.75 218 LYS A O 1
ATOM 1679 N N . MET A 1 219 ? 16.736 8.417 -14.297 1.00 79.69 219 MET A N 1
ATOM 1680 C CA . MET A 1 219 ? 15.367 8.753 -14.686 1.00 79.69 219 MET A CA 1
ATOM 1681 C C . MET A 1 219 ? 14.546 9.363 -13.538 1.00 79.69 219 MET A C 1
ATOM 1683 O O . MET A 1 219 ? 13.848 10.365 -13.723 1.00 79.69 219 MET A O 1
ATOM 1687 N N . LEU A 1 220 ? 14.647 8.785 -12.340 1.00 76.69 220 LEU A N 1
ATOM 1688 C CA . LEU A 1 220 ? 13.966 9.283 -11.142 1.00 76.69 220 LEU A CA 1
ATOM 1689 C C . LEU A 1 220 ? 14.527 10.624 -10.653 1.00 76.69 220 LEU A C 1
ATOM 1691 O O . LEU A 1 220 ? 13.814 11.384 -9.998 1.00 76.69 220 LEU A O 1
ATOM 1695 N N . ARG A 1 221 ? 15.788 10.930 -10.982 1.00 66.12 221 ARG A N 1
ATOM 1696 C CA . ARG A 1 221 ? 16.430 12.212 -10.677 1.00 66.12 221 ARG A CA 1
ATOM 1697 C C . ARG A 1 221 ? 15.951 13.339 -11.582 1.00 66.12 221 ARG A C 1
ATOM 1699 O O . ARG A 1 221 ? 15.567 14.382 -11.068 1.00 66.12 221 ARG A O 1
ATOM 1706 N N . ILE A 1 222 ? 15.922 13.100 -12.894 1.00 57.06 222 ILE A N 1
ATOM 1707 C CA . ILE A 1 222 ? 15.528 14.096 -13.910 1.00 57.06 222 ILE A CA 1
ATOM 1708 C C . ILE A 1 222 ? 14.100 14.605 -13.680 1.00 57.06 222 ILE A C 1
ATOM 1710 O O . ILE A 1 222 ? 13.781 15.742 -13.980 1.00 57.06 222 ILE A O 1
ATOM 1714 N N . SER A 1 223 ? 13.235 13.781 -13.095 1.00 56.56 223 SER A N 1
ATOM 1715 C CA . SER A 1 223 ? 11.836 14.150 -12.830 1.00 56.56 223 SER A CA 1
ATOM 1716 C C . SER A 1 223 ? 11.646 15.120 -11.664 1.00 56.56 223 SER A C 1
ATOM 1718 O O . SER A 1 223 ? 10.509 15.464 -11.346 1.00 56.56 223 SER A O 1
ATOM 1720 N N . ARG A 1 224 ? 12.733 15.489 -10.977 1.00 56.97 224 ARG A N 1
ATOM 1721 C CA . ARG A 1 224 ? 12.725 16.309 -9.758 1.00 56.97 224 ARG A CA 1
ATOM 1722 C C . ARG A 1 224 ? 13.586 17.574 -9.862 1.00 56.97 224 ARG A C 1
ATOM 1724 O O . ARG A 1 224 ? 13.657 18.300 -8.870 1.00 56.97 224 ARG A O 1
ATOM 1731 N N . GLU A 1 225 ? 14.240 17.794 -11.002 1.00 44.12 225 GLU A N 1
ATOM 1732 C CA . GLU A 1 225 ? 14.875 19.065 -11.388 1.00 44.12 225 GLU A CA 1
ATOM 1733 C C . GLU A 1 225 ? 13.882 19.879 -12.229 1.00 44.12 225 GLU A C 1
ATOM 1735 O O . GLU A 1 225 ? 13.784 21.100 -11.976 1.00 44.12 225 GLU A O 1
#

Secondary structure (DSSP, 8-state):
------EEEEETTEEEEE--S--SSSTT-EEEEEPPPPP-S-SEEE-SB-HHHHHHHHHHSTTEEEEEEEEEEEEEEEETTEEEEEEEEEE-GGGGGSTT-EEEEE----HHHHHTT--EEEEEHHHHHHHSTTS--TT-EEEETTEEEEEEEEEEPPGGG-SSEEEEEHHHHHHHH-SEEEEEETTEEEEEE-SBSEEEEEEPTT---TTTHHHHHHHHHHTT-

Sequence (225 aa):
MLELGSHVFRVGVAAVVLTGVCLGARADDLYLESVKPAATNKPVLRYGFLRADVDRIAKTVPGVLRVIPFRSMPVIFRHQGSQLAGRLVGTNAGELQYDGHALTHGRYLTENDLKQRHSVAVIGHDVAARLFAKVDPIGKTLRAGDQLFLVVGVARWGTQRGANVVHVPISTMRVRFGDTVVVRQAGTFSMEQYELNAVRVVPQPGVDLSDQREAIFKMLRISRE

Nearest PDB structures (foldseek):
  3ftj-assembly1_A  TM=8.759E-01  e=9.246E-13  Aggregatibacter actinomycetemcomitans
  5ws4-assembly1_B  TM=8.109E-01  e=4.021E-13  Acinetobacter baumannii
  5f9q-assembly1_A  TM=8.560E-01  e=1.513E-11  Bacillus amyloliquefaciens
  5lil-assembly1_A  TM=7.941E-01  e=4.606E-12  Aggregatibacter actinomycetemcomitans
  5c59-assembly4_D  TM=6.988E-01  e=4.229E-10  Escherichia coli 536

Solvent-accessible surface area (backbone atoms only — not comparable to full-atom values): 12320 Å² total; per-residue (Å²): 138,81,82,83,61,62,49,74,45,77,45,82,91,28,38,33,31,28,59,38,62,39,80,54,68,48,84,44,28,42,41,42,33,42,36,82,63,76,94,62,97,58,60,63,47,72,40,47,46,53,72,67,52,49,59,45,48,55,72,71,45,86,59,48,64,45,61,49,57,29,30,71,46,83,36,49,34,36,31,99,89,43,75,45,77,29,35,44,30,19,31,63,48,71,68,58,84,30,60,56,37,42,81,75,43,80,44,77,66,42,68,62,35,38,75,71,38,40,58,41,27,34,33,19,52,61,40,43,54,72,57,29,70,90,51,79,53,66,79,34,68,41,30,48,67,95,44,70,23,37,23,46,17,34,27,42,67,34,89,86,74,58,78,37,36,32,41,30,27,35,56,27,43,46,73,77,56,55,47,59,48,79,47,80,52,94,96,44,73,40,35,39,37,37,67,19,41,30,39,36,42,33,45,36,94,93,41,76,46,75,83,48,46,64,58,55,50,54,56,64,36,65,78,73,113

Foldseek 3Di:
DDDQDFDWDDQPQWIKIPSDQPPKAHSFKGKIFTDFHDDDPDQEGEIEFDPVLQVCCCPPPPQFPHKKFKDKDWWWKADPHDIDIDIEIAIAQPVQNMPQKDWPDFDGHDPVCQVVVAQAKAWEPQQCCRRVVPHDQAQPWMDTHNGIHHYGTYMHHHPPVDPGYMYHHLNNCCVPPNQWDWDDDDPDTHIYGYSTRMMMTHGDPPDHCPVVVVVSSVSRNVVPD

Radius of gyration: 17.82 Å; Cα contacts (8 Å, |Δi|>4): 487; chains: 1; bounding box: 44×41×42 Å

Mean predicted aligned error: 7.75 Å

pLDDT: mean 81.74, std 18.07, range [23.91, 98.56]